Protein 2YV5 (pdb70)

B-factor: mean 26.84, std 17.44, range [7.88, 95.19]

Structure (mmCIF, N/CA/C/O backbone):
data_2YV5
#
_entry.id   2YV5
#
_cell.length_a   63.139
_cell.length_b   63.139
_cell.length_c   157.319
_cell.angle_alpha   90.00
_cell.angle_beta   90.00
_cell.angle_gamma   90.00
#
_symmetry.space_group_name_H-M   'P 43 21 2'
#
loop_
_entity.id
_entity.type
_entity.pdbx_description
1 polymer 'YjeQ protein'
2 non-polymer 'ZINC ION'
3 non-polymer 'CHLORIDE ION'
4 non-polymer "GUANOSINE-5'-DIPHOSPHATE"
5 water water
#
loop_
_atom_site.group_PDB
_atom_site.id
_atom_site.type_symbol
_atom_site.label_atom_id
_atom_site.label_alt_id
_atom_site.label_comp_id
_atom_s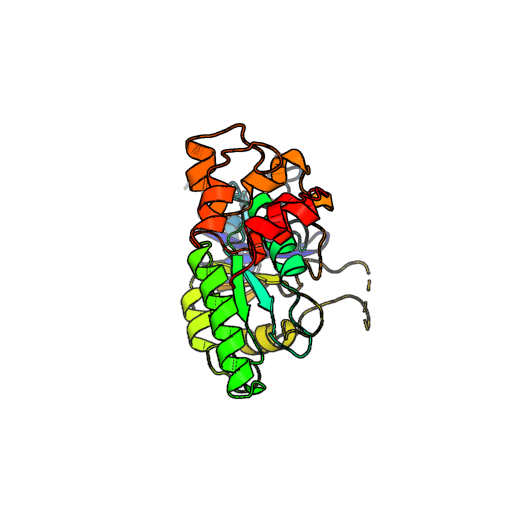ite.label_asym_id
_atom_site.label_entity_id
_atom_site.label_seq_id
_atom_site.pdbx_PDB_ins_code
_atom_site.Cartn_x
_atom_site.Cartn_y
_atom_site.Cartn_z
_atom_site.occupancy
_atom_site.B_iso_or_equiv
_atom_site.auth_seq_id
_atom_site.auth_comp_id
_atom_site.auth_asym_id
_atom_site.auth_atom_id
_atom_site.pdbx_PDB_model_num
ATOM 1 N N . MET A 1 1 ? 7.947 56.654 31.566 1.00 75.55 1 MET A N 1
ATOM 2 C CA . MET A 1 1 ? 8.226 58.113 31.686 1.00 76.70 1 MET A CA 1
ATOM 3 C C . MET A 1 1 ? 9.730 58.351 31.768 1.00 77.44 1 MET A C 1
ATOM 4 O O . MET A 1 1 ? 10.321 58.974 30.888 1.00 82.46 1 MET A O 1
ATOM 9 N N . GLY A 1 2 ? 10.346 57.877 32.842 1.00 73.35 2 GLY A N 1
ATOM 10 C CA . GLY A 1 2 ? 11.787 57.988 32.978 1.00 64.39 2 GLY A CA 1
ATOM 11 C C . GLY A 1 2 ? 12.147 56.538 32.749 1.00 59.94 2 GLY A C 1
ATOM 12 O O . GLY A 1 2 ? 13.297 56.148 32.499 1.00 54.20 2 GLY A O 1
ATOM 13 N N . LYS A 1 3 ? 11.082 55.744 32.819 1.00 54.68 3 LYS A N 1
ATOM 14 C CA . LYS A 1 3 ? 11.124 54.308 32.646 1.00 47.09 3 LYS A CA 1
ATOM 15 C C . LYS A 1 3 ? 10.890 53.903 31.194 1.00 39.69 3 LYS A C 1
ATOM 16 O O . LYS A 1 3 ? 10.065 54.480 30.474 1.00 31.57 3 LYS A O 1
ATOM 22 N N . LYS A 1 4 ? 11.623 52.881 30.787 1.00 33.21 4 LYS A N 1
ATOM 23 C CA . LYS A 1 4 ? 11.541 52.349 29.442 1.00 30.12 4 LYS A CA 1
ATOM 24 C C . LYS A 1 4 ? 10.355 51.390 29.299 1.00 32.57 4 LYS A C 1
ATOM 25 O O . LYS A 1 4 ? 9.802 50.928 30.288 1.00 32.81 4 LYS A O 1
ATOM 31 N N . GLU A 1 5 ? 9.951 51.134 28.059 1.00 32.28 5 GLU A N 1
ATOM 32 C CA . GLU A 1 5 ? 8.846 50.229 27.746 1.00 32.33 5 GLU A CA 1
ATOM 33 C C . GLU A 1 5 ? 9.462 48.839 27.644 1.00 23.27 5 GLU A C 1
ATOM 34 O O . GLU A 1 5 ? 9.622 48.339 26.536 1.00 22.63 5 GLU A O 1
ATOM 40 N N . LEU A 1 6 ? 9.803 48.204 28.766 1.00 22.08 6 LEU A N 1
ATOM 41 C CA . LEU A 1 6 ? 10.447 46.892 28.666 1.00 20.45 6 LEU A CA 1
ATOM 42 C C . LEU A 1 6 ? 9.515 45.755 28.264 1.00 21.59 6 LEU A C 1
ATOM 43 O O . LEU A 1 6 ? 8.432 45.599 28.829 1.00 19.23 6 LEU A O 1
ATOM 48 N N . LYS A 1 7 ? 9.940 44.955 27.281 1.00 17.50 7 LYS A N 1
ATOM 49 C CA . LYS A 1 7 ? 9.153 43.808 26.840 1.00 14.79 7 LYS A CA 1
ATOM 50 C C . LYS A 1 7 ? 10.087 42.587 26.818 1.00 17.46 7 LYS A C 1
ATOM 51 O O . LYS A 1 7 ? 11.313 42.719 26.674 1.00 14.66 7 LYS A O 1
ATOM 57 N N . ARG A 1 8 ? 9.502 41.405 26.962 1.00 15.71 8 ARG A N 1
ATOM 58 C CA . ARG A 1 8 ? 10.286 40.175 27.019 1.00 13.28 8 ARG A CA 1
ATOM 59 C C . ARG A 1 8 ? 10.420 39.467 25.695 1.00 12.48 8 ARG A C 1
ATOM 60 O O . ARG A 1 8 ? 9.459 39.381 24.920 1.00 14.52 8 ARG A O 1
ATOM 68 N N . GLY A 1 9 ? 11.620 38.936 25.453 1.00 13.68 9 GLY A N 1
ATOM 69 C CA . GLY A 1 9 ? 11.875 38.216 24.215 1.00 16.53 9 GLY A CA 1
ATOM 70 C C . GLY A 1 9 ? 12.786 37.020 24.448 1.00 13.27 9 GLY A C 1
ATOM 71 O O . GLY A 1 9 ? 13.288 36.806 25.557 1.00 13.08 9 GLY A O 1
ATOM 72 N N . LEU A 1 10 ? 13.007 36.238 23.394 1.00 13.13 10 LEU A N 1
ATOM 73 C CA . LEU A 1 10 ? 13.854 35.056 23.480 1.00 12.95 10 LEU A CA 1
ATOM 74 C C . LEU A 1 10 ? 14.887 35.107 22.355 1.00 11.11 10 LEU A C 1
ATOM 75 O O . LEU A 1 10 ? 14.530 35.323 21.222 1.00 15.23 10 LEU A O 1
ATOM 80 N N . VAL A 1 11 ? 16.160 34.895 22.657 1.00 12.25 11 VAL A N 1
ATOM 81 C CA . VAL A 1 11 ? 17.138 34.908 21.578 1.00 12.78 11 VAL A CA 1
ATOM 82 C C . VAL A 1 11 ? 16.938 33.611 20.776 1.00 19.35 11 VAL A C 1
ATOM 83 O O . VAL A 1 11 ? 17.143 32.518 21.304 1.00 16.21 11 VAL A O 1
ATOM 87 N N . VAL A 1 12 ? 16.508 33.724 19.521 1.00 11.65 12 VAL A N 1
ATOM 88 C CA . VAL A 1 12 ? 16.293 32.525 18.704 1.00 13.72 12 VAL A CA 1
ATOM 89 C C . VAL A 1 12 ? 17.327 32.353 17.597 1.00 18.32 12 VAL A C 1
ATOM 90 O O . VAL A 1 12 ? 17.370 31.314 16.950 1.00 17.10 12 VAL A O 1
ATOM 94 N N . ASP A 1 13 ? 18.141 33.378 17.371 1.00 19.84 13 ASP A N 1
ATOM 95 C CA . ASP A 1 13 ? 19.180 33.324 16.339 1.00 25.22 13 ASP A CA 1
ATOM 96 C C . ASP A 1 13 ? 20.422 33.951 16.926 1.00 23.15 13 ASP A C 1
ATOM 97 O O . ASP A 1 13 ? 20.375 35.055 17.474 1.00 21.77 13 ASP A O 1
ATOM 102 N N . ARG A 1 14 ? 21.535 33.246 16.830 1.00 25.63 14 ARG A N 1
ATOM 103 C CA . ARG A 1 14 ? 22.791 33.762 17.337 1.00 29.98 14 ARG A CA 1
ATOM 104 C C . ARG A 1 14 ? 23.923 33.297 16.435 1.00 34.49 14 ARG A C 1
ATOM 105 O O . ARG A 1 14 ? 24.308 32.131 16.472 1.00 30.23 14 ARG A O 1
ATOM 113 N N . GLU A 1 15 ? 24.415 34.246 15.598 1.00 39.74 15 GLU A N 1
ATOM 114 C CA . GLU A 1 15 ? 25.534 34.036 14.668 1.00 50.45 15 GLU A CA 1
ATOM 115 C C . GLU A 1 15 ? 26.524 35.234 14.768 1.00 51.89 15 GLU A C 1
ATOM 116 O O . GLU A 1 15 ? 26.112 36.405 14.824 1.00 53.20 15 GLU A O 1
ATOM 122 N N . ALA A 1 16 ? 27.816 34.884 14.849 1.00 56.40 16 ALA A N 1
ATOM 123 C CA . ALA A 1 16 ? 28.972 35.778 14.993 1.00 58.63 16 ALA A CA 1
ATOM 124 C C . ALA A 1 16 ? 28.699 37.048 15.716 1.00 60.19 16 ALA A C 1
ATOM 125 O O . ALA A 1 16 ? 28.934 37.225 16.924 1.00 62.54 16 ALA A O 1
ATOM 127 N N . GLN A 1 17 ? 28.175 37.987 14.941 1.00 58.93 17 GLN A N 1
ATOM 128 C CA . GLN A 1 17 ? 27.863 39.285 15.478 1.00 60.56 17 GLN A CA 1
ATOM 129 C C . GLN A 1 17 ? 26.348 39.466 15.702 1.00 59.58 17 GLN A C 1
ATOM 130 O O . GLN A 1 17 ? 25.958 40.175 16.624 1.00 62.23 17 GLN A O 1
ATOM 136 N N . MET A 1 18 ? 25.514 38.727 14.994 1.00 51.89 18 MET A N 1
ATOM 137 C CA . MET A 1 18 ? 24.076 38.934 15.133 1.00 48.02 18 MET A CA 1
ATOM 138 C C . MET A 1 18 ? 23.268 38.193 16.198 1.00 39.16 18 MET A C 1
ATOM 139 O O . MET A 1 18 ? 23.594 37.077 16.614 1.00 29.29 18 MET A O 1
ATOM 144 N N . ILE A 1 19 ? 22.191 38.861 16.630 1.00 33.79 19 ILE A N 1
ATOM 145 C CA . ILE A 1 19 ? 21.266 38.340 17.626 1.00 29.82 19 ILE A CA 1
ATOM 146 C C . ILE A 1 19 ? 19.848 38.521 17.094 1.00 29.62 19 ILE A C 1
ATOM 147 O O . ILE A 1 19 ? 19.446 39.627 16.719 1.00 30.49 19 ILE A O 1
ATOM 152 N N . GLY A 1 20 ? 19.091 37.429 17.038 1.00 22.19 20 GLY A N 1
ATOM 153 C CA . GLY A 1 20 ? 17.709 37.503 16.586 1.00 17.68 20 GLY A CA 1
ATOM 154 C C . GLY A 1 20 ? 16.837 37.307 17.821 1.00 21.67 20 GLY A C 1
ATOM 155 O O . GLY A 1 20 ? 17.034 36.335 18.567 1.00 17.56 20 GLY A O 1
ATOM 156 N N . VAL A 1 21 ? 15.885 38.212 18.050 1.00 18.90 21 VAL A N 1
ATOM 157 C CA . VAL A 1 21 ? 15.026 38.127 19.229 1.00 14.94 21 VAL A CA 1
ATOM 158 C C . VAL A 1 21 ? 13.572 37.940 18.855 1.00 17.08 21 VAL A C 1
ATOM 159 O O . VAL A 1 21 ? 12.996 38.738 18.120 1.00 19.98 21 VAL A O 1
ATOM 163 N N . TYR A 1 22 ? 12.983 36.858 19.362 1.00 17.46 22 TYR A N 1
ATOM 164 C CA . TYR A 1 22 ? 11.573 36.536 19.122 1.00 13.53 22 TYR A CA 1
ATOM 165 C C . TYR A 1 22 ? 10.823 37.307 20.219 1.00 16.89 22 TYR A C 1
ATOM 166 O O . TYR A 1 22 ? 11.043 37.039 21.399 1.00 15.95 22 TYR A O 1
ATOM 175 N N . LEU A 1 23 ? 9.969 38.259 19.848 1.00 16.92 23 LEU A N 1
ATOM 176 C CA . LEU A 1 23 ? 9.221 39.032 20.856 1.00 18.23 23 LEU A CA 1
ATOM 177 C C . LEU A 1 23 ? 7.943 38.275 21.205 1.00 16.77 23 LEU A C 1
ATOM 178 O O . LEU A 1 23 ? 7.104 38.049 20.342 1.00 17.15 23 LEU A O 1
ATOM 183 N N . PHE A 1 24 ? 7.773 37.886 22.469 1.00 15.99 24 PHE A N 1
ATOM 184 C CA . PHE A 1 24 ? 6.594 37.105 22.827 1.00 16.67 24 PHE A CA 1
ATOM 185 C C . PHE A 1 24 ? 5.287 37.831 22.567 1.00 19.67 24 PHE A C 1
ATOM 186 O O . PHE A 1 24 ? 4.296 37.218 22.165 1.00 21.45 24 PHE A O 1
ATOM 194 N N . GLU A 1 25 ? 5.288 39.144 22.764 1.00 20.17 25 GLU A N 1
ATOM 195 C CA . GLU A 1 25 ? 4.064 39.923 22.562 1.00 22.19 25 GLU A CA 1
ATOM 196 C C . GLU A 1 25 ? 3.448 39.776 21.176 1.00 24.25 25 GLU A C 1
ATOM 197 O O . GLU A 1 25 ? 2.222 39.684 21.043 1.00 25.07 25 GLU A O 1
ATOM 203 N N . ASP A 1 26 ? 4.277 39.728 20.139 1.00 19.30 26 ASP A N 1
ATOM 204 C CA . ASP A 1 26 ? 3.728 39.630 18.784 1.00 24.22 26 ASP A CA 1
ATOM 205 C C . ASP A 1 26 ? 4.236 38.479 17.930 1.00 29.92 26 ASP A C 1
ATOM 206 O O . ASP A 1 26 ? 3.827 38.335 16.780 1.00 25.81 26 ASP A O 1
ATOM 211 N N . GLY A 1 27 ? 5.129 37.665 18.484 1.00 26.45 27 GLY A N 1
ATOM 212 C CA . GLY A 1 27 ? 5.654 36.534 17.737 1.00 23.17 27 GLY A CA 1
ATOM 213 C C . GLY A 1 27 ? 6.555 36.894 16.572 1.00 26.43 27 GLY A C 1
ATOM 214 O O . GLY A 1 27 ? 6.828 36.043 15.724 1.00 26.23 27 GLY A O 1
ATOM 215 N N . LYS A 1 28 ? 7.019 38.141 16.524 1.00 24.21 28 LYS A N 1
ATOM 216 C CA . LYS A 1 28 ? 7.899 38.589 15.450 1.00 26.94 28 LYS A CA 1
ATOM 217 C C . LYS A 1 28 ? 9.335 38.501 15.894 1.00 22.83 28 LYS A C 1
ATOM 218 O O . LYS A 1 28 ? 9.636 38.605 17.079 1.00 20.52 28 LYS A O 1
ATOM 224 N N . THR A 1 29 ? 10.240 38.328 14.939 1.00 16.73 29 THR A N 1
ATOM 225 C CA . THR A 1 29 ? 11.654 38.274 15.276 1.00 19.87 29 THR A CA 1
ATOM 226 C C . THR A 1 29 ? 12.297 39.595 14.896 1.00 24.80 29 THR A C 1
ATOM 227 O O . THR A 1 29 ? 12.121 40.078 13.771 1.00 24.64 29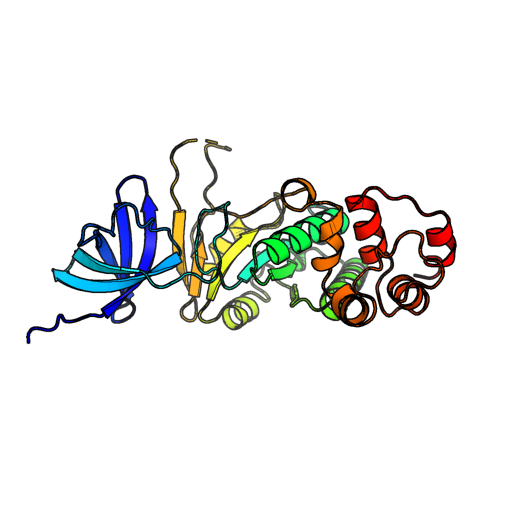 THR A O 1
ATOM 231 N N . TYR A 1 30 ? 13.032 40.168 15.847 1.00 18.89 30 TYR A N 1
ATOM 232 C CA . TYR A 1 30 ? 13.693 41.461 15.683 1.00 20.75 30 TYR A CA 1
ATOM 233 C C . TYR A 1 30 ? 15.205 41.340 15.707 1.00 26.32 30 TYR A C 1
ATOM 234 O O . TYR A 1 30 ? 15.753 40.385 16.255 1.00 21.95 30 TYR A O 1
ATOM 243 N N . ARG A 1 31 ? 15.893 42.321 15.129 1.00 25.67 31 ARG A N 1
ATOM 244 C CA . ARG A 1 31 ? 17.344 42.299 15.200 1.00 25.28 31 ARG A CA 1
ATOM 245 C C . ARG A 1 31 ? 17.646 42.834 16.598 1.00 29.20 31 ARG A C 1
ATOM 246 O O . ARG A 1 31 ? 17.210 43.929 16.956 1.00 33.16 31 ARG A O 1
ATOM 254 N N . GLY A 1 32 ? 18.366 42.052 17.395 1.00 25.09 32 GLY A N 1
ATOM 255 C CA . GLY A 1 32 ? 18.681 42.458 18.754 1.00 22.58 32 GLY A CA 1
ATOM 256 C C . GLY A 1 32 ? 19.962 43.263 18.857 1.00 33.44 32 GLY A C 1
ATOM 257 O O . GLY A 1 32 ? 20.975 42.892 18.271 1.00 30.36 32 GLY A O 1
ATOM 258 N N . ILE A 1 33 ? 19.923 44.359 19.613 1.00 25.26 33 ILE A N 1
ATOM 259 C CA . ILE A 1 33 ? 21.086 45.222 19.770 1.00 31.02 33 ILE A CA 1
ATOM 260 C C . ILE A 1 33 ? 21.355 45.448 21.244 1.00 32.11 33 ILE A C 1
ATOM 261 O O . ILE A 1 33 ? 20.569 46.104 21.925 1.00 30.26 33 ILE A O 1
ATOM 266 N N . PRO A 1 34 ? 22.477 44.924 21.759 1.00 30.55 34 PRO A N 1
ATOM 267 C CA . PRO A 1 34 ? 22.770 45.121 23.182 1.00 34.28 34 PRO A CA 1
ATOM 268 C C . PRO A 1 34 ? 22.921 46.600 23.507 1.00 37.83 34 PRO A C 1
ATOM 269 O O . PRO A 1 34 ? 23.454 47.365 22.705 1.00 31.67 34 PRO A O 1
ATOM 273 N N . ARG A 1 35 ? 22.447 46.994 24.683 1.00 36.59 35 ARG A N 1
ATOM 274 C CA . ARG A 1 35 ? 22.509 48.388 25.126 1.00 46.07 35 ARG A CA 1
ATOM 275 C C . ARG A 1 35 ? 23.209 48.471 26.481 1.00 47.23 35 ARG A C 1
ATOM 276 O O . ARG A 1 35 ? 22.593 48.185 27.506 1.00 51.72 35 ARG A O 1
ATOM 284 N N . GLY A 1 36 ? 24.478 48.865 26.505 1.00 53.70 36 GLY A N 1
ATOM 285 C CA . GLY A 1 36 ? 25.158 48.961 27.787 1.00 57.87 36 GLY A CA 1
ATOM 286 C C . GLY A 1 36 ? 26.560 48.402 27.836 1.00 59.38 36 GLY A C 1
ATOM 287 O O . GLY A 1 36 ? 26.954 47.611 26.983 1.00 61.43 36 GLY A O 1
ATOM 288 N N . LYS A 1 37 ? 27.306 48.796 28.865 1.00 66.61 37 LYS A N 1
ATOM 289 C CA . LYS A 1 37 ? 28.693 48.366 29.017 1.00 68.69 37 LYS A CA 1
ATOM 290 C C . LYS A 1 37 ? 28.962 47.008 29.664 1.00 72.41 37 LYS A C 1
ATOM 291 O O . LYS A 1 37 ? 29.875 46.305 29.229 1.00 77.76 37 LYS A O 1
ATOM 297 N N . VAL A 1 38 ? 28.216 46.626 30.698 1.00 71.43 38 VAL A N 1
ATOM 298 C CA . VAL A 1 38 ? 28.455 45.307 31.280 1.00 70.25 38 VAL A CA 1
ATOM 299 C C . VAL A 1 38 ? 28.063 44.365 30.148 1.00 70.93 38 VAL A C 1
ATOM 300 O O . VAL A 1 38 ? 28.653 43.297 29.948 1.00 68.93 38 VAL A O 1
ATOM 304 N N . LEU A 1 39 ? 27.076 44.826 29.387 1.00 70.32 39 LEU A N 1
ATOM 305 C CA . LEU A 1 39 ? 26.498 44.094 28.277 1.00 72.09 39 LEU A CA 1
ATOM 306 C C . LEU A 1 39 ? 27.318 43.806 27.026 1.00 75.62 39 LEU A C 1
ATOM 307 O O . LEU A 1 39 ? 26.827 43.973 25.917 1.00 75.67 39 LEU A O 1
ATOM 312 N N . LYS A 1 40 ? 28.554 43.362 27.197 1.00 78.09 40 LYS A N 1
ATOM 313 C CA . LYS A 1 40 ? 29.395 43.002 26.062 1.00 80.66 40 LYS A CA 1
ATOM 314 C C . LYS A 1 40 ? 30.610 42.289 26.619 1.00 84.78 40 LYS A C 1
ATOM 315 O O . LYS A 1 40 ? 31.721 42.375 26.093 1.00 88.45 40 LYS A O 1
ATOM 321 N N . LYS A 1 41 ? 30.352 41.608 27.726 1.00 83.15 41 LYS A N 1
ATOM 322 C CA . LYS A 1 41 ? 31.298 40.794 28.475 1.00 81.89 41 LYS A CA 1
ATOM 323 C C . LYS A 1 41 ? 30.252 39.984 29.228 1.00 80.53 41 LYS A C 1
ATOM 324 O O . LYS A 1 41 ? 30.530 39.217 30.154 1.00 80.81 41 LYS A O 1
ATOM 330 N N . THR A 1 42 ? 29.022 40.219 28.774 1.00 76.84 42 THR A N 1
ATOM 331 C CA . THR A 1 42 ? 27.809 39.554 29.213 1.00 67.14 42 THR A CA 1
ATOM 332 C C . THR A 1 42 ? 27.621 38.757 27.945 1.00 61.13 42 THR A C 1
ATOM 333 O O . THR A 1 42 ? 27.373 39.343 26.886 1.00 58.37 42 THR A O 1
ATOM 337 N N . LYS A 1 43 ? 27.773 37.443 28.019 1.00 49.89 43 LYS A N 1
ATOM 338 C CA . LYS A 1 43 ? 27.612 36.654 26.819 1.00 43.63 43 LYS A CA 1
ATOM 339 C C . LYS A 1 43 ? 26.139 36.352 26.627 1.00 33.54 43 LYS A C 1
ATOM 340 O O . LYS A 1 43 ? 25.415 36.059 27.585 1.00 40.47 43 LYS A O 1
ATOM 346 N N . ILE A 1 44 ? 25.689 36.493 25.390 1.00 29.11 44 ILE A N 1
ATOM 347 C CA . ILE A 1 44 ? 24.300 36.242 25.049 1.00 23.03 44 ILE A CA 1
ATOM 348 C C . ILE A 1 44 ? 24.256 35.056 24.095 1.00 28.10 44 ILE A C 1
ATOM 349 O O . ILE A 1 44 ? 24.949 35.045 23.075 1.00 23.60 44 ILE A O 1
ATOM 354 N N . TYR A 1 45 ? 23.457 34.046 24.429 1.00 21.43 45 TYR A N 1
ATOM 355 C CA . TYR A 1 45 ? 23.355 32.865 23.581 1.00 19.68 45 TYR A CA 1
ATOM 356 C C . TYR A 1 45 ? 21.925 32.612 23.130 1.00 19.26 45 TYR A C 1
ATOM 357 O O . TYR A 1 45 ? 20.982 33.198 23.663 1.00 17.56 45 TYR A O 1
ATOM 366 N N . ALA A 1 46 ? 21.771 31.732 22.147 1.00 19.29 46 ALA A N 1
ATOM 367 C CA . ALA A 1 46 ? 20.441 31.332 21.718 1.00 11.16 46 ALA A CA 1
ATOM 368 C C . ALA A 1 46 ? 19.850 30.738 23.011 1.00 9.25 46 ALA A C 1
ATOM 369 O O . ALA A 1 46 ? 20.576 30.114 23.809 1.00 14.93 46 ALA A O 1
ATOM 371 N N . GLY A 1 47 ? 18.561 30.943 23.229 1.00 13.12 47 GLY A N 1
ATOM 372 C CA . GLY A 1 47 ? 17.941 30.401 24.433 1.00 14.74 47 GLY A CA 1
ATOM 373 C C . GLY A 1 47 ? 17.866 31.369 25.597 1.00 19.12 47 GLY A C 1
ATOM 374 O O . GLY A 1 47 ? 17.138 31.137 26.558 1.00 13.96 47 GLY A O 1
ATOM 375 N N . ASP A 1 48 ? 18.638 32.448 25.537 1.00 16.25 48 ASP A N 1
ATOM 376 C CA . ASP A 1 48 ? 18.612 33.433 26.605 1.00 12.81 48 ASP A CA 1
ATOM 377 C C . ASP A 1 48 ? 17.328 34.257 26.524 1.00 14.48 48 ASP A C 1
ATOM 378 O O . ASP A 1 48 ? 16.883 34.621 25.422 1.00 14.30 48 ASP A O 1
ATOM 383 N N . TYR A 1 49 ? 16.740 34.557 27.682 1.00 15.86 49 TYR A N 1
ATOM 384 C CA . TYR A 1 49 ? 15.530 35.373 27.720 1.00 13.37 49 TYR A CA 1
ATOM 385 C C . TYR A 1 49 ? 16.017 36.786 27.978 1.00 13.63 49 TYR A C 1
ATOM 386 O O . TYR A 1 49 ? 16.892 37.006 28.831 1.00 18.40 49 TYR A O 1
ATOM 395 N N . VAL A 1 50 ? 15.453 37.735 27.246 1.00 18.08 50 VAL A N 1
ATOM 396 C CA . VAL A 1 50 ? 15.884 39.123 27.384 1.00 18.29 50 VAL A CA 1
ATOM 397 C C . VAL A 1 50 ? 14.711 40.072 27.576 1.00 15.89 50 VAL A C 1
ATOM 398 O O . VAL A 1 50 ? 13.564 39.708 27.316 1.00 15.17 50 VAL A O 1
ATOM 402 N N . TRP A 1 51 ? 15.015 41.269 28.077 1.00 18.32 51 TRP A N 1
ATOM 403 C CA . TRP A 1 51 ? 14.038 42.344 28.235 1.00 17.10 51 TRP A CA 1
ATOM 404 C C . TRP A 1 51 ? 14.683 43.516 27.501 1.00 15.76 51 TRP A C 1
ATOM 405 O O . TRP A 1 51 ? 15.903 43.714 27.599 1.00 15.83 51 TRP A O 1
ATOM 416 N N . GLY A 1 52 ? 13.867 44.261 26.763 1.00 18.83 52 GLY A N 1
ATOM 417 C CA . GLY A 1 52 ? 14.370 45.409 26.039 1.00 24.92 52 GLY A CA 1
ATOM 418 C C . GLY A 1 52 ? 13.223 46.214 25.462 1.00 21.60 52 GLY A C 1
ATOM 419 O O . GLY A 1 52 ? 12.058 46.032 25.841 1.00 16.07 52 GLY A O 1
ATOM 420 N N . GLU A 1 53 ? 13.555 47.102 24.529 1.00 21.36 53 GLU A N 1
ATOM 421 C CA . GLU A 1 53 ? 12.556 47.946 23.885 1.00 21.49 53 GLU A CA 1
ATOM 422 C C . GLU A 1 53 ? 12.525 47.789 22.380 1.00 24.23 53 GLU A C 1
ATOM 423 O O . GLU A 1 53 ? 13.573 47.687 21.728 1.00 24.72 53 GLU A O 1
ATOM 429 N N . VAL A 1 54 ? 11.326 47.772 21.818 1.00 21.55 54 VAL A N 1
ATOM 430 C CA . VAL A 1 54 ? 11.217 47.704 20.376 1.00 25.41 54 VAL A CA 1
ATOM 431 C C . VAL A 1 54 ? 11.551 49.142 19.965 1.00 33.94 54 VAL A C 1
ATOM 432 O O . VAL A 1 54 ? 10.985 50.091 20.519 1.00 24.92 54 VAL A O 1
ATOM 436 N N . VAL A 1 55 ? 12.484 49.294 19.025 1.00 33.15 55 VAL A N 1
ATOM 437 C CA . VAL A 1 55 ? 12.905 50.615 18.554 1.00 38.37 55 VAL A CA 1
ATOM 438 C C . VAL A 1 55 ? 12.207 51.010 17.250 1.00 37.74 55 VAL A C 1
ATOM 439 O O . VAL A 1 55 ? 11.965 52.189 16.985 1.00 37.67 55 VAL A O 1
ATOM 443 N N . ASP A 1 56 ? 11.912 50.008 16.431 1.00 36.07 56 ASP A N 1
ATOM 444 C CA . ASP A 1 56 ? 11.235 50.197 15.158 1.00 40.32 56 ASP A CA 1
ATOM 445 C C . ASP A 1 56 ? 10.824 48.808 14.706 1.00 43.81 56 ASP A C 1
ATOM 446 O O . ASP A 1 56 ? 11.263 47.809 15.291 1.00 41.17 56 ASP A O 1
ATOM 451 N N . PRO A 1 57 ? 9.986 48.723 13.657 1.00 40.85 57 PRO A N 1
ATOM 452 C CA . PRO A 1 57 ? 9.504 47.444 13.126 1.00 45.34 57 PRO A CA 1
ATOM 453 C C . PRO A 1 57 ? 10.511 46.297 12.998 1.00 41.25 57 PRO A C 1
ATOM 454 O O . PRO A 1 57 ? 10.108 45.136 12.942 1.00 39.39 57 PRO A O 1
ATOM 458 N N . ASN A 1 58 ? 11.809 46.595 12.964 1.00 39.54 58 ASN A N 1
ATOM 459 C CA . ASN A 1 58 ? 12.781 45.517 12.810 1.00 40.62 58 ASN A CA 1
ATOM 460 C C . ASN A 1 58 ? 13.909 45.447 13.836 1.00 36.47 58 ASN A C 1
ATOM 461 O O . ASN A 1 58 ? 14.806 44.607 13.700 1.00 33.52 58 ASN A O 1
ATOM 466 N N . THR A 1 59 ? 13.868 46.292 14.864 1.00 28.74 59 THR A N 1
ATOM 467 C CA . THR A 1 59 ? 14.944 46.330 15.843 1.00 24.82 59 THR A CA 1
ATOM 468 C C . THR A 1 59 ? 14.509 46.371 17.306 1.00 26.50 59 THR A C 1
ATOM 469 O O . THR A 1 59 ? 13.611 47.113 17.686 1.00 24.21 59 THR A O 1
ATOM 473 N N . PHE A 1 60 ? 15.192 45.580 18.118 1.00 27.62 60 PHE A N 1
ATOM 474 C CA . PHE A 1 60 ? 14.900 45.461 19.539 1.00 24.37 60 PHE A CA 1
ATOM 475 C C . PHE A 1 60 ? 16.176 45.725 20.333 1.00 26.75 60 PHE A C 1
ATOM 476 O O . PHE A 1 60 ? 17.177 45.018 20.164 1.00 27.14 60 PHE A O 1
ATOM 484 N N . ALA A 1 61 ? 16.141 46.743 21.193 1.00 23.75 61 ALA A N 1
ATOM 485 C CA . ALA A 1 61 ? 17.299 47.103 22.014 1.00 24.55 61 ALA A CA 1
ATOM 486 C C . ALA A 1 61 ? 17.273 46.277 23.281 1.00 28.20 61 ALA A C 1
ATOM 487 O O . ALA A 1 61 ? 16.340 46.402 24.082 1.00 20.27 61 ALA A O 1
ATOM 489 N N . ILE A 1 62 ? 18.294 45.440 23.455 1.00 22.23 62 ILE A N 1
ATOM 490 C CA . ILE A 1 62 ? 18.387 44.575 24.623 1.00 19.19 62 ILE A CA 1
ATOM 491 C C . ILE A 1 62 ? 18.951 45.293 25.848 1.00 25.41 62 ILE A C 1
ATOM 492 O O . ILE A 1 62 ? 20.109 45.745 25.850 1.00 26.11 62 ILE A O 1
ATOM 497 N N . GLU A 1 63 ? 18.129 45.377 26.890 1.00 19.65 63 GLU A N 1
ATOM 498 C CA . GLU A 1 63 ? 18.497 46.040 28.147 1.00 26.25 63 GLU A CA 1
ATOM 499 C C . GLU A 1 63 ? 18.949 45.080 29.244 1.00 24.88 63 GLU A C 1
ATOM 500 O O . GLU A 1 63 ? 19.781 45.432 30.074 1.00 28.94 63 GLU A O 1
ATOM 506 N N . GLU A 1 64 ? 18.381 43.875 29.273 1.00 24.00 64 GLU A N 1
ATOM 507 C CA . GLU A 1 64 ? 18.750 42.900 30.295 1.00 22.88 64 GLU A CA 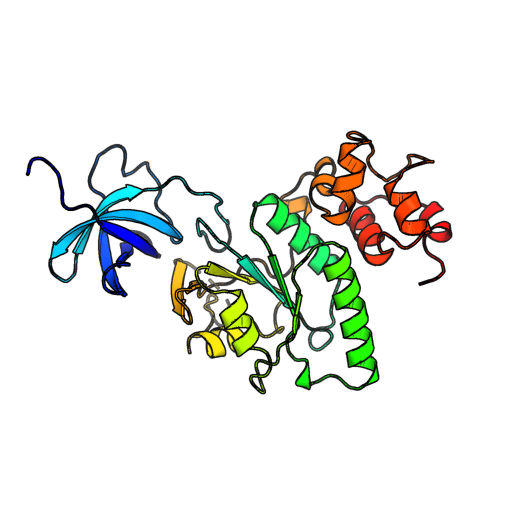1
ATOM 508 C C . GLU A 1 64 ? 18.681 41.470 29.774 1.00 18.38 64 GLU A C 1
ATOM 509 O O . GLU A 1 64 ? 17.941 41.191 28.841 1.00 19.15 64 GLU A O 1
ATOM 515 N N . VAL A 1 65 ? 19.453 40.589 30.404 1.00 19.27 65 VAL A N 1
ATOM 516 C CA . VAL A 1 65 ? 19.463 39.156 30.080 1.00 19.51 65 VAL A CA 1
ATOM 517 C C . VAL A 1 65 ? 19.131 38.436 31.370 1.00 19.35 65 VAL A C 1
ATOM 518 O O . VAL A 1 65 ? 19.760 38.665 32.403 1.00 19.38 65 VAL A O 1
ATOM 522 N N . GLU A 1 66 ? 18.127 37.573 31.324 1.00 20.40 66 GLU A N 1
ATOM 523 C CA . GLU A 1 66 ? 17.736 36.845 32.508 1.00 17.73 66 GLU A CA 1
ATOM 524 C C . GLU A 1 66 ? 18.790 35.812 32.869 1.00 25.13 66 GLU A C 1
ATOM 525 O O . GLU A 1 66 ? 19.520 35.338 32.001 1.00 20.31 66 GLU A O 1
ATOM 531 N N . GLU A 1 67 ? 18.876 35.489 34.159 1.00 22.36 67 GLU A N 1
ATOM 532 C CA . GLU A 1 67 ? 19.810 34.482 34.638 1.00 23.75 67 GLU A CA 1
ATOM 533 C C . GLU A 1 67 ? 19.377 33.185 33.976 1.00 21.52 67 GLU A C 1
ATOM 534 O O . GLU A 1 67 ? 18.175 32.892 33.896 1.00 22.99 67 GLU A O 1
ATOM 540 N N . ARG A 1 68 ? 20.330 32.412 33.477 1.00 19.97 68 ARG A N 1
ATOM 541 C CA . ARG A 1 68 ? 19.949 31.167 32.814 1.00 17.19 68 ARG A CA 1
ATOM 542 C C . ARG A 1 68 ? 19.986 29.982 33.783 1.00 21.78 68 ARG A C 1
ATOM 543 O O . ARG A 1 68 ? 20.755 29.969 34.753 1.00 19.57 68 ARG A O 1
ATOM 551 N N . LYS A 1 69 ? 19.131 28.997 33.536 1.00 17.01 69 LYS A N 1
ATOM 552 C CA . LYS A 1 69 ? 19.046 27.827 34.403 1.00 16.89 69 LYS A CA 1
ATOM 553 C C . LYS A 1 69 ? 19.977 26.693 33.965 1.00 19.96 69 LYS A C 1
ATOM 554 O O . LYS A 1 69 ? 20.234 25.767 34.723 1.00 18.25 69 LYS A O 1
ATOM 560 N N . ASN A 1 70 ? 20.456 26.760 32.728 1.00 18.14 70 ASN A N 1
ATOM 561 C CA . ASN A 1 70 ? 21.415 25.780 32.229 1.00 18.34 70 ASN A CA 1
ATOM 562 C C . ASN A 1 70 ? 22.008 26.308 30.935 1.00 17.85 70 ASN A C 1
ATOM 563 O O . ASN A 1 70 ? 21.558 27.326 30.412 1.00 14.84 70 ASN A O 1
ATOM 568 N N . LEU A 1 71 ? 23.055 25.656 30.445 1.00 16.87 71 LEU A N 1
ATOM 569 C CA . LEU A 1 71 ? 23.679 26.091 29.212 1.00 13.92 71 LEU A CA 1
ATOM 570 C C . LEU A 1 71 ? 24.329 24.870 28.584 1.00 18.19 71 LEU A C 1
ATOM 571 O O . LEU A 1 71 ? 25.284 24.323 29.139 1.00 18.92 71 LEU A O 1
ATOM 576 N N . LEU A 1 72 ? 23.807 24.432 27.443 1.00 13.64 72 LEU A N 1
ATOM 577 C CA . LEU A 1 72 ? 24.370 23.267 26.769 1.00 14.97 72 LEU A CA 1
ATOM 578 C C . LEU A 1 72 ? 25.582 23.699 25.945 1.00 19.10 72 LEU A C 1
ATOM 579 O O . LEU A 1 72 ? 25.707 24.869 25.584 1.00 16.21 72 LEU A O 1
ATOM 584 N N . ILE A 1 73 ? 26.475 22.760 25.647 1.00 20.43 73 ILE A N 1
ATOM 585 C CA . ILE A 1 73 ? 27.660 23.110 24.864 1.00 20.27 73 ILE A CA 1
ATOM 586 C C . ILE A 1 73 ? 27.576 22.610 23.424 1.00 18.24 73 ILE A C 1
ATOM 587 O O . ILE A 1 73 ? 28.489 22.804 22.628 1.00 16.66 73 ILE A O 1
ATOM 592 N N . ARG A 1 74 ? 26.496 21.919 23.109 1.00 16.48 74 ARG A N 1
ATOM 593 C CA . ARG A 1 74 ? 26.275 21.485 21.745 1.00 15.37 74 ARG A CA 1
ATOM 594 C C . ARG A 1 74 ? 24.812 21.146 21.546 1.00 15.58 74 ARG A C 1
ATOM 595 O O . ARG A 1 74 ? 24.302 20.159 22.084 1.00 19.09 74 ARG A O 1
ATOM 603 N N . PRO A 1 75 ? 24.082 22.028 20.876 1.00 12.66 75 PRO A N 1
ATOM 604 C CA . PRO A 1 75 ? 24.525 23.313 20.322 1.00 18.14 75 PRO A CA 1
ATOM 605 C C . PRO A 1 75 ? 24.673 24.245 21.535 1.00 18.87 75 PRO A C 1
ATOM 606 O O . PRO A 1 75 ? 24.304 23.860 22.646 1.00 16.39 75 PRO A O 1
ATOM 610 N N . LYS A 1 76 ? 25.205 25.450 21.344 1.00 18.18 76 LYS A N 1
ATOM 611 C CA . LYS A 1 76 ? 25.359 26.381 22.466 1.00 22.37 76 LYS A CA 1
ATOM 612 C C . LYS A 1 76 ? 24.012 27.073 22.678 1.00 18.59 76 LYS A C 1
ATOM 613 O O . LYS A 1 76 ? 23.680 28.043 21.993 1.00 17.48 76 LYS A O 1
ATOM 619 N N . VAL A 1 77 ? 23.246 26.568 23.635 1.00 16.11 77 VAL A N 1
ATOM 620 C CA . VAL A 1 77 ? 21.914 27.092 23.879 1.00 15.73 77 VAL A CA 1
ATOM 621 C C . VAL A 1 77 ? 21.596 27.097 25.370 1.00 17.46 77 VAL A C 1
ATOM 622 O O . VAL A 1 77 ? 21.895 26.144 26.117 1.00 15.68 77 VAL A O 1
ATOM 626 N N . ALA A 1 78 ? 20.997 28.195 25.798 1.00 14.08 78 ALA A N 1
ATOM 627 C CA . ALA A 1 78 ? 20.647 28.385 27.208 1.00 15.08 78 ALA A CA 1
ATOM 628 C C . ALA A 1 78 ? 19.191 28.026 27.477 1.00 13.66 78 ALA A C 1
ATOM 629 O O . ALA A 1 78 ? 18.381 27.982 26.557 1.00 14.18 78 ALA A O 1
ATOM 631 N N . ASN A 1 79 ? 18.885 27.750 28.748 1.00 13.68 79 ASN A N 1
ATOM 632 C CA . ASN A 1 79 ? 17.519 27.485 29.193 1.00 16.97 79 ASN A CA 1
ATOM 633 C C . ASN A 1 79 ? 16.768 26.398 28.456 1.00 15.77 79 ASN A C 1
ATOM 634 O O . ASN A 1 79 ? 15.595 26.561 28.126 1.00 13.00 79 ASN A O 1
ATOM 639 N N . VAL A 1 80 ? 17.437 25.276 28.206 1.00 14.73 80 VAL A N 1
ATOM 640 C CA . VAL A 1 80 ? 16.780 24.184 27.507 1.00 11.80 80 VAL A CA 1
ATOM 641 C C . VAL A 1 80 ? 15.877 23.464 28.497 1.00 10.58 80 VAL A C 1
ATOM 642 O O . VAL A 1 80 ? 16.311 23.113 29.588 1.00 15.90 80 VAL A O 1
ATOM 646 N N . ASP A 1 81 ? 14.611 23.291 28.130 1.00 12.54 81 ASP A N 1
ATOM 647 C CA . ASP A 1 81 ? 13.664 22.604 28.986 1.00 12.84 81 ASP A CA 1
ATOM 648 C C . ASP A 1 81 ? 13.713 21.095 28.832 1.00 13.51 81 ASP A C 1
ATOM 649 O O . ASP A 1 81 ? 13.568 20.366 29.826 1.00 12.97 81 ASP A O 1
ATOM 654 N N . ARG A 1 82 ? 13.894 20.628 27.601 1.00 10.60 82 ARG A N 1
ATOM 655 C CA . ARG A 1 82 ? 13.971 19.186 27.342 1.00 10.41 82 ARG A CA 1
ATOM 656 C C . ARG A 1 82 ? 14.971 18.842 26.262 1.00 14.91 82 ARG A C 1
ATOM 657 O O . ARG A 1 82 ? 15.017 19.509 25.219 1.00 12.99 82 ARG A O 1
ATOM 665 N N . VAL A 1 83 ? 15.799 17.831 26.514 1.00 10.88 83 VAL A N 1
ATOM 666 C CA . VAL A 1 83 ? 16.624 17.343 25.424 1.00 14.71 83 VAL A CA 1
ATOM 667 C C . VAL A 1 83 ? 15.791 16.128 24.934 1.00 15.87 83 VAL A C 1
ATOM 668 O O . VAL A 1 83 ? 15.426 15.249 25.719 1.00 13.35 83 VAL A O 1
ATOM 672 N N . ILE A 1 84 ? 15.454 16.094 23.649 1.00 10.84 84 ILE A N 1
ATOM 673 C CA . ILE A 1 84 ? 14.643 14.995 23.114 1.00 11.87 84 ILE A CA 1
ATOM 674 C C . ILE A 1 84 ? 15.632 13.974 22.593 1.00 12.34 84 ILE A C 1
ATOM 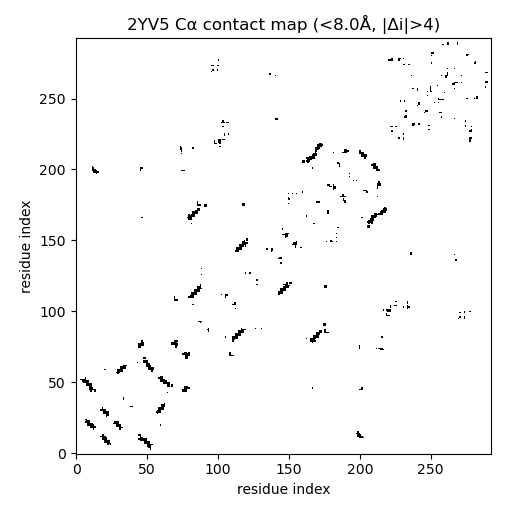675 O O . ILE A 1 84 ? 16.240 14.173 21.547 1.00 13.40 84 ILE A O 1
ATOM 680 N N . ILE A 1 85 ? 15.826 12.906 23.349 1.00 10.77 85 ILE A N 1
ATOM 681 C CA . ILE A 1 85 ? 16.778 11.886 22.913 1.00 11.82 85 ILE A CA 1
ATOM 682 C C . ILE A 1 85 ? 16.015 10.884 22.052 1.00 12.93 85 ILE A C 1
ATOM 683 O O . ILE A 1 85 ? 15.206 10.104 22.557 1.00 14.85 85 ILE A O 1
ATOM 688 N N . VAL A 1 86 ? 16.265 10.940 20.749 1.00 14.17 86 VAL A N 1
ATOM 689 C CA . VAL A 1 86 ? 15.609 10.043 19.812 1.00 11.39 86 VAL A CA 1
ATOM 690 C C . VAL A 1 86 ? 16.394 8.729 19.754 1.00 11.11 86 VAL A C 1
ATOM 691 O O . VAL A 1 86 ? 17.626 8.718 19.641 1.00 11.37 86 VAL A O 1
ATOM 695 N N . GLU A 1 87 ? 15.655 7.640 19.891 1.00 12.51 87 GLU A N 1
ATOM 696 C CA . GLU A 1 87 ? 16.203 6.291 19.841 1.00 14.21 87 GLU A CA 1
ATOM 697 C C . GLU A 1 87 ? 15.323 5.379 19.018 1.00 16.20 87 GLU A C 1
ATOM 698 O O . GLU A 1 87 ? 14.179 5.717 18.717 1.00 15.82 87 GLU A O 1
ATOM 704 N N . THR A 1 88 ? 15.860 4.217 18.646 1.00 12.05 88 THR A N 1
ATOM 705 C CA . THR A 1 88 ? 15.072 3.243 17.898 1.00 10.75 88 THR A CA 1
ATOM 706 C C . THR A 1 88 ? 15.473 1.857 18.374 1.00 14.63 88 THR A C 1
ATOM 707 O O . THR A 1 88 ? 16.635 1.639 18.729 1.00 14.86 88 THR A O 1
ATOM 711 N N . LEU A 1 89 ? 14.530 0.922 18.389 1.00 14.55 89 LEU A N 1
ATOM 712 C CA . LEU A 1 89 ? 14.879 -0.426 18.810 1.00 16.98 89 LEU A CA 1
ATOM 713 C C . LEU A 1 89 ? 15.790 -1.020 17.741 1.00 18.15 89 LEU A C 1
ATOM 714 O O . LEU A 1 89 ? 16.802 -1.670 18.049 1.00 16.27 89 LEU A O 1
ATOM 719 N N . LYS A 1 90 ? 15.437 -0.792 16.476 1.00 12.86 90 LYS A N 1
ATOM 720 C CA . LYS A 1 90 ? 16.251 -1.287 15.378 1.00 15.02 90 LYS A CA 1
ATOM 721 C C . LYS A 1 90 ? 16.376 -0.198 14.319 1.00 19.10 90 LYS A C 1
ATOM 722 O O . LYS A 1 90 ? 15.599 0.752 14.311 1.00 17.94 90 LYS A O 1
ATOM 728 N N . MET A 1 91 ? 17.375 -0.346 13.453 1.00 13.37 91 MET A N 1
ATOM 729 C CA . MET A 1 91 ? 17.655 0.593 12.358 1.00 15.61 91 MET A CA 1
ATOM 730 C C . MET A 1 91 ? 17.810 2.052 12.810 1.00 15.51 91 MET A C 1
ATOM 731 O O . MET A 1 91 ? 17.048 2.937 12.392 1.00 18.07 91 MET A O 1
ATOM 736 N N . PRO A 1 92 ? 18.853 2.340 13.602 1.00 17.99 92 PRO A N 1
ATOM 737 C CA . PRO A 1 92 ? 19.877 1.403 14.081 1.00 15.86 92 PRO A CA 1
ATOM 738 C C . PRO A 1 92 ? 19.547 0.598 15.345 1.00 17.44 92 PRO A C 1
ATOM 739 O O . PRO A 1 92 ? 18.594 0.914 16.066 1.00 15.67 92 PRO A O 1
ATOM 743 N N . GLU A 1 93 ? 20.335 -0.454 15.590 1.00 13.93 93 GLU A N 1
ATOM 744 C CA . GLU A 1 93 ? 20.161 -1.304 16.767 1.00 16.88 93 GLU A CA 1
ATOM 745 C C . GLU A 1 93 ? 20.338 -0.462 18.026 1.00 15.00 93 GLU A C 1
ATOM 746 O O . GLU A 1 93 ? 21.330 0.260 18.164 1.00 16.69 93 GLU A O 1
ATOM 752 N N . PHE A 1 94 ? 19.379 -0.578 18.939 1.00 13.32 94 PHE A N 1
ATOM 753 C CA . PHE A 1 94 ? 19.410 0.150 20.194 1.00 14.34 94 PHE A CA 1
ATOM 754 C C . PHE A 1 94 ? 20.634 -0.258 21.004 1.00 17.02 94 PHE A C 1
ATOM 755 O O . PHE A 1 94 ? 21.006 -1.437 21.044 1.00 16.01 94 PHE A O 1
ATOM 763 N N . ASN A 1 95 ? 21.272 0.714 21.633 1.00 15.77 95 ASN A N 1
ATOM 764 C CA . ASN A 1 95 ? 22.440 0.425 22.461 1.00 16.91 95 ASN A CA 1
ATOM 765 C C . ASN A 1 95 ? 22.121 1.077 23.801 1.00 10.77 95 ASN A C 1
ATOM 766 O O . ASN A 1 95 ? 22.322 2.279 23.971 1.00 12.53 95 ASN A O 1
ATOM 771 N N . ASN A 1 96 ? 21.618 0.291 24.749 1.00 10.97 96 ASN A N 1
ATOM 772 C CA . ASN A 1 96 ? 21.235 0.857 26.041 1.00 13.43 96 ASN A CA 1
ATOM 773 C C . ASN A 1 96 ? 22.406 1.454 26.813 1.00 11.61 96 ASN A C 1
ATOM 774 O O . ASN A 1 96 ? 22.217 2.373 27.593 1.00 13.48 96 ASN A O 1
ATOM 779 N N . TYR A 1 97 ? 23.613 0.929 26.615 1.00 10.59 97 TYR A N 1
ATOM 780 C CA . TYR A 1 97 ? 24.775 1.464 27.318 1.00 12.36 97 TYR A CA 1
ATOM 781 C C . TYR A 1 97 ? 25.045 2.895 26.869 1.00 12.97 97 TYR A C 1
ATOM 782 O O . TYR A 1 97 ? 25.284 3.791 27.688 1.00 12.29 97 TYR A O 1
ATOM 791 N N . LEU A 1 98 ? 25.000 3.128 25.563 1.00 12.41 98 LEU A N 1
ATOM 792 C CA . LEU A 1 98 ? 25.243 4.479 25.083 1.00 13.70 98 LEU A CA 1
ATOM 793 C C . LEU A 1 98 ? 24.105 5.421 25.481 1.00 12.55 98 LEU A C 1
ATOM 794 O O . LEU A 1 98 ? 24.357 6.592 25.743 1.00 13.57 98 LEU A O 1
ATOM 799 N N . LEU A 1 99 ? 22.856 4.938 25.532 1.00 12.69 99 LEU A N 1
ATOM 800 C CA . LEU A 1 99 ? 21.767 5.831 25.978 1.00 12.08 99 LEU A CA 1
ATOM 801 C C . LEU A 1 99 ? 22.029 6.191 27.461 1.00 12.50 99 LEU A C 1
ATOM 802 O O . LEU A 1 99 ? 21.857 7.335 27.868 1.00 10.75 99 LEU A O 1
ATOM 807 N N . ASP A 1 100 ? 22.445 5.214 28.272 1.00 13.88 100 ASP A N 1
ATOM 808 C CA . ASP A 1 100 ? 22.716 5.516 29.678 1.00 13.47 100 ASP A CA 1
ATOM 809 C C . ASP A 1 100 ? 23.822 6.570 29.812 1.00 16.50 100 ASP A C 1
ATOM 810 O O . ASP A 1 100 ? 23.759 7.473 30.655 1.00 13.22 100 ASP A O 1
ATOM 815 N N . ASN A 1 101 ? 24.846 6.457 28.972 1.00 12.45 101 ASN A N 1
ATOM 816 C CA . ASN A 1 101 ? 25.936 7.430 28.986 1.00 14.96 101 ASN A CA 1
ATOM 817 C C . ASN A 1 101 ? 25.356 8.813 28.659 1.00 14.26 101 ASN A C 1
ATOM 818 O O . ASN A 1 101 ? 25.673 9.815 29.317 1.00 13.23 101 ASN A O 1
ATOM 823 N N . MET A 1 102 ? 24.504 8.873 27.642 1.00 11.27 102 MET A N 1
ATOM 824 C CA . MET A 1 102 ? 23.920 10.161 27.259 1.00 12.08 102 MET A CA 1
ATOM 825 C C . MET A 1 102 ? 23.027 10.743 28.357 1.00 15.77 102 MET A C 1
ATOM 826 O O . MET A 1 102 ? 23.014 11.963 28.587 1.00 12.00 102 MET A O 1
ATOM 831 N N . LEU A 1 103 ? 22.260 9.882 29.021 1.00 12.28 103 LEU A N 1
ATOM 832 C CA . LEU A 1 103 ? 21.393 10.356 30.095 1.00 11.05 103 LEU A CA 1
ATOM 833 C C . LEU A 1 103 ? 22.227 10.959 31.246 1.00 13.27 103 LEU A C 1
ATOM 834 O O . LEU A 1 103 ? 21.857 11.987 31.810 1.00 12.61 103 LEU A O 1
ATOM 839 N N . VAL A 1 104 ? 23.343 10.309 31.590 1.00 13.73 104 VAL A N 1
ATOM 840 C CA . VAL A 1 104 ? 24.235 10.781 32.663 1.00 10.71 104 VAL A CA 1
ATOM 841 C C . VAL A 1 104 ? 24.744 12.180 32.294 1.00 14.99 104 VAL A C 1
ATOM 842 O O . VAL A 1 104 ? 24.720 13.117 33.101 1.00 12.35 104 VAL A O 1
ATOM 846 N N . VAL A 1 105 ? 25.159 12.329 31.041 1.00 15.06 105 VAL A N 1
ATOM 847 C CA . VAL A 1 105 ? 25.689 13.606 30.581 1.00 14.45 105 VAL A CA 1
ATOM 848 C C . VAL A 1 105 ? 24.647 14.727 30.642 1.00 12.92 105 VAL A C 1
ATOM 849 O O . VAL A 1 105 ? 24.946 15.824 31.121 1.00 14.08 105 VAL A O 1
ATOM 853 N N . TYR A 1 106 ? 23.430 14.467 30.180 1.00 10.75 106 TYR A N 1
ATOM 854 C CA . TYR A 1 106 ? 22.436 15.539 30.233 1.00 9.57 106 TYR A CA 1
ATOM 855 C C . TYR A 1 106 ? 21.981 15.852 31.651 1.00 13.04 106 TYR A C 1
ATOM 856 O O . TYR A 1 106 ? 21.637 16.998 31.962 1.00 16.32 106 TYR A O 1
ATOM 865 N N . GLU A 1 107 ? 22.027 14.858 32.530 1.00 15.38 107 GLU A N 1
ATOM 866 C CA . GLU A 1 107 ? 21.674 15.101 33.933 1.00 13.52 107 GLU A CA 1
ATOM 867 C C . GLU A 1 107 ? 22.755 16.026 34.507 1.00 15.24 107 GLU A C 1
ATOM 868 O O . GLU A 1 107 ? 22.460 16.961 35.260 1.00 13.88 107 GLU A O 1
ATOM 874 N N . TYR A 1 108 ? 24.006 15.783 34.115 1.00 14.80 108 TYR A N 1
ATOM 875 C CA . TYR A 1 108 ? 25.123 16.603 34.567 1.00 14.10 108 TYR A CA 1
ATOM 876 C C . TYR A 1 108 ? 24.948 18.061 34.088 1.00 16.91 108 TYR A C 1
ATOM 877 O O . TYR A 1 108 ? 25.232 19.010 34.832 1.00 13.21 108 TYR A O 1
ATOM 886 N N . PHE A 1 109 ? 24.482 18.246 32.852 1.00 13.09 109 PHE A N 1
ATOM 887 C CA . PHE A 1 109 ? 24.251 19.602 32.315 1.00 12.87 109 PHE A CA 1
ATOM 888 C C . PHE A 1 109 ? 22.950 20.205 32.818 1.00 15.02 109 PHE A C 1
ATOM 889 O O . PHE A 1 109 ? 22.547 21.287 32.383 1.00 16.62 109 PHE A O 1
ATOM 897 N N . LYS A 1 110 ? 22.285 19.489 33.716 1.00 12.68 110 LYS A N 1
ATOM 898 C CA . LYS A 1 110 ? 21.044 19.972 34.326 1.00 15.97 110 LYS A CA 1
ATOM 899 C C . LYS A 1 110 ? 19.903 20.239 33.333 1.00 19.57 110 LYS A C 1
ATOM 900 O O . LYS A 1 110 ? 19.225 21.282 33.413 1.00 14.24 110 LYS A O 1
ATOM 906 N N . VAL A 1 111 ? 19.715 19.319 32.386 1.00 14.10 111 VAL A N 1
ATOM 907 C CA . VAL A 1 111 ? 18.616 19.441 31.417 1.00 13.27 111 VAL A CA 1
ATOM 908 C C . VAL A 1 111 ? 17.810 18.152 31.481 1.00 19.47 111 VAL A C 1
ATOM 909 O O . VAL A 1 111 ? 18.373 17.053 31.465 1.00 15.30 111 VAL A O 1
ATOM 913 N N . GLU A 1 112 ? 16.494 18.293 31.591 1.00 13.15 112 GLU A N 1
ATOM 914 C CA . GLU A 1 112 ? 15.617 17.139 31.682 1.00 13.47 112 GLU A CA 1
ATOM 915 C C . GLU A 1 112 ? 15.473 16.448 30.331 1.00 13.83 112 GLU A C 1
ATOM 916 O O . GLU A 1 112 ? 15.161 17.083 29.323 1.00 13.67 112 GLU A O 1
ATOM 922 N N . PRO A 1 113 ? 15.716 15.137 30.294 1.00 12.99 113 PRO A N 1
ATOM 923 C CA . PRO A 1 113 ? 15.579 14.442 29.018 1.00 14.61 113 PRO A CA 1
ATOM 924 C C . PRO A 1 113 ? 14.189 13.854 28.864 1.00 19.24 113 PRO A C 1
ATOM 925 O O . PRO A 1 113 ? 13.457 13.679 29.852 1.00 19.98 113 PRO A O 1
ATOM 929 N N . VAL A 1 114 ? 13.804 13.610 27.615 1.00 16.07 114 VAL A N 1
ATOM 930 C CA . VAL A 1 114 ? 12.580 12.873 27.326 1.00 12.72 114 VAL A CA 1
ATOM 931 C C . VAL A 1 114 ? 13.084 11.897 26.260 1.00 17.22 114 VAL A C 1
ATOM 932 O O . VAL A 1 114 ? 13.713 12.304 25.269 1.00 14.27 114 VAL A O 1
ATOM 936 N N . ILE A 1 115 ? 12.844 10.607 26.488 1.00 9.17 115 ILE A N 1
ATOM 937 C CA . ILE A 1 115 ? 13.316 9.579 25.569 1.00 11.88 115 ILE A CA 1
ATOM 938 C C . ILE A 1 115 ? 12.183 9.291 24.598 1.00 14.44 115 ILE A C 1
ATOM 939 O O . ILE A 1 115 ? 11.067 8.971 25.009 1.00 14.44 115 ILE A O 1
ATOM 944 N N . VAL A 1 116 ? 12.479 9.422 23.316 1.00 13.11 116 VAL A N 1
ATOM 945 C CA . VAL A 1 116 ? 11.480 9.224 22.294 1.00 9.12 116 VAL A CA 1
ATOM 946 C C . VAL A 1 116 ? 11.909 8.105 21.362 1.00 12.62 116 VAL A C 1
ATOM 947 O O . VAL A 1 116 ? 12.878 8.227 20.619 1.00 14.22 116 VAL A O 1
ATOM 951 N N . PHE A 1 117 ? 11.190 6.993 21.427 1.00 10.79 117 PHE A N 1
ATOM 952 C CA . PHE A 1 117 ? 11.503 5.868 20.553 1.00 10.10 117 PHE A CA 1
ATOM 953 C C . PHE A 1 117 ? 10.723 6.054 19.251 1.00 14.11 117 PHE A C 1
ATOM 954 O O . PHE A 1 117 ? 9.488 6.019 19.242 1.00 14.18 117 PHE A O 1
ATOM 962 N N . ASN A 1 118 ? 11.470 6.226 18.166 1.00 11.96 118 ASN A N 1
ATOM 963 C CA . ASN A 1 118 ? 10.920 6.442 16.821 1.00 13.54 118 ASN A CA 1
ATOM 964 C C . ASN A 1 118 ? 10.933 5.130 16.017 1.00 17.55 118 ASN A C 1
ATOM 965 O O . ASN A 1 118 ? 11.428 4.104 16.495 1.00 15.17 118 ASN A O 1
ATOM 970 N N . LYS A 1 119 ? 10.355 5.172 14.813 1.00 14.37 119 LYS A N 1
ATOM 971 C CA . LYS A 1 119 ? 10.317 4.030 13.909 1.00 15.00 119 LYS A CA 1
ATOM 972 C C . LYS A 1 119 ? 9.546 2.825 14.436 1.00 16.89 119 LYS A C 1
ATOM 973 O O . LYS A 1 119 ? 9.854 1.689 14.075 1.00 16.95 119 LYS A O 1
ATOM 979 N N . ILE A 1 120 ? 8.539 3.067 15.269 1.00 16.03 120 ILE A N 1
ATOM 980 C CA . ILE A 1 120 ? 7.739 1.978 15.832 1.00 16.18 120 ILE A CA 1
ATOM 981 C C . ILE A 1 120 ? 6.948 1.262 14.725 1.00 23.66 120 ILE A C 1
ATOM 982 O O . ILE A 1 120 ? 6.495 0.127 14.895 1.00 16.36 120 ILE A O 1
ATOM 987 N N . ASP A 1 121 ? 6.795 1.929 13.592 1.00 17.56 121 ASP A N 1
ATOM 988 C CA . ASP A 1 121 ? 6.073 1.338 12.468 1.00 21.76 121 ASP A CA 1
ATOM 989 C C . ASP A 1 121 ? 6.817 0.134 11.868 1.00 24.56 121 ASP A C 1
ATOM 990 O O . ASP A 1 121 ? 6.224 -0.683 11.151 1.00 23.12 121 ASP A O 1
ATOM 995 N N . LEU A 1 122 ? 8.109 0.016 12.160 1.00 19.38 122 LEU A N 1
ATOM 996 C CA . LEU A 1 122 ? 8.919 -1.086 11.624 1.00 22.79 122 LEU A CA 1
ATOM 997 C C . LEU A 1 122 ? 8.923 -2.357 12.466 1.00 22.53 122 LEU A C 1
ATOM 998 O O . LEU A 1 122 ? 9.372 -3.420 12.018 1.00 24.55 122 LEU A O 1
ATOM 1003 N N . LEU A 1 123 ? 8.416 -2.260 13.680 1.00 20.12 123 LEU A N 1
ATOM 1004 C CA . LEU A 1 123 ? 8.470 -3.389 14.601 1.00 20.61 123 LEU A CA 1
ATOM 1005 C C . LEU A 1 123 ? 7.453 -4.508 14.442 1.00 23.49 123 LEU A C 1
ATOM 1006 O O . LEU A 1 123 ? 6.276 -4.251 14.228 1.00 22.67 123 LEU A O 1
ATOM 1011 N N . ASN A 1 124 ? 7.922 -5.749 14.576 1.00 23.39 124 ASN A N 1
ATOM 1012 C CA . ASN A 1 124 ? 7.032 -6.904 14.519 1.00 26.01 124 ASN A CA 1
ATOM 1013 C C . ASN A 1 124 ? 6.458 -7.097 15.921 1.00 25.94 124 ASN A C 1
ATOM 1014 O O . ASN A 1 124 ? 6.808 -6.372 16.853 1.00 18.65 124 ASN A O 1
ATOM 1019 N N . GLU A 1 125 ? 5.561 -8.060 16.082 1.00 23.40 125 GLU A N 1
ATOM 1020 C CA . GLU A 1 125 ? 4.954 -8.289 17.382 1.00 24.93 125 GLU A CA 1
ATOM 1021 C C . GLU A 1 125 ? 5.923 -8.576 18.524 1.00 24.75 125 GLU A C 1
ATOM 1022 O O . GLU A 1 125 ? 5.712 -8.081 19.627 1.00 20.57 125 GLU A O 1
ATOM 1028 N N . GLU A 1 126 ? 6.983 -9.347 18.275 1.00 21.28 126 GLU A N 1
ATOM 1029 C CA . GLU A 1 126 ? 7.951 -9.636 19.345 1.00 25.36 126 GLU A CA 1
ATOM 1030 C C . GLU A 1 126 ? 8.814 -8.405 19.645 1.00 20.98 126 GLU A C 1
ATOM 1031 O O . GLU A 1 126 ? 9.204 -8.178 20.792 1.00 23.04 126 GLU A O 1
ATOM 1037 N N . GLU A 1 127 ? 9.131 -7.633 18.609 1.00 22.04 127 GLU A N 1
ATOM 1038 C CA . GLU A 1 127 ? 9.926 -6.415 18.775 1.00 19.79 127 GLU A CA 1
ATOM 1039 C C . GLU A 1 127 ? 9.143 -5.370 19.555 1.00 18.74 127 GLU A C 1
ATOM 1040 O O . GLU A 1 127 ? 9.718 -4.615 20.350 1.00 18.92 127 GLU A O 1
ATOM 1046 N N . LYS A 1 128 ? 7.827 -5.316 19.343 1.00 17.06 128 LYS A N 1
ATOM 1047 C CA . LYS A 1 128 ? 7.020 -4.348 20.071 1.00 16.67 128 LYS A CA 1
ATOM 1048 C C . LYS A 1 128 ? 7.077 -4.676 21.567 1.00 17.16 128 LYS A C 1
ATOM 1049 O O . LYS A 1 128 ? 7.122 -3.789 22.411 1.00 18.88 128 LYS A O 1
ATOM 1055 N N . LYS A 1 129 ? 7.072 -5.961 21.895 1.00 17.21 129 LYS A N 1
ATOM 1056 C CA . LYS A 1 129 ? 7.126 -6.375 23.295 1.00 16.56 129 LYS A CA 1
ATOM 1057 C C . LYS A 1 129 ? 8.498 -6.058 23.885 1.00 16.40 129 LYS A C 1
ATOM 1058 O O . LYS A 1 129 ? 8.611 -5.674 25.061 1.00 16.50 129 LYS A O 1
ATOM 1064 N N . GLU A 1 130 ? 9.548 -6.220 23.085 1.00 22.10 130 GLU A N 1
ATOM 1065 C CA . GLU A 1 130 ? 10.887 -5.919 23.595 1.00 20.92 130 GLU A CA 1
ATOM 1066 C C . GLU A 1 130 ? 10.978 -4.411 23.825 1.00 20.24 130 GLU A C 1
ATOM 1067 O O . GLU A 1 130 ? 11.545 -3.957 24.822 1.00 18.45 130 GLU A O 1
ATOM 1073 N N . LEU A 1 131 ? 10.399 -3.632 22.921 1.00 19.18 131 LEU A N 1
ATOM 1074 C CA . LEU A 1 131 ? 10.442 -2.174 23.096 1.00 19.32 131 LEU A CA 1
ATOM 1075 C C . LEU A 1 131 ? 9.724 -1.782 24.385 1.00 20.45 131 LEU A C 1
ATOM 1076 O O . LEU A 1 131 ? 10.204 -0.930 25.131 1.00 17.55 131 LEU A O 1
ATOM 1081 N N . GLU A 1 132 ? 8.564 -2.388 24.646 1.00 15.72 132 GLU A N 1
ATOM 1082 C CA . GLU A 1 132 ? 7.836 -2.083 25.869 1.00 16.64 132 GLU A CA 1
ATOM 1083 C C . GLU A 1 132 ? 8.679 -2.427 27.095 1.00 19.59 132 GLU A C 1
ATOM 1084 O O . GLU A 1 132 ? 8.555 -1.780 28.146 1.00 16.42 132 GLU A O 1
ATOM 1090 N N . ARG A 1 133 ? 9.507 -3.464 26.977 1.00 16.89 133 ARG A N 1
ATOM 1091 C CA . ARG A 1 133 ? 10.364 -3.834 28.100 1.00 17.62 133 ARG A CA 1
ATOM 1092 C C . ARG A 1 133 ? 11.366 -2.699 28.388 1.00 17.01 133 ARG A C 1
ATOM 1093 O O . ARG A 1 133 ? 11.555 -2.295 29.539 1.00 12.68 133 ARG A O 1
ATOM 1101 N N . TRP A 1 134 ? 12.014 -2.179 27.356 1.00 16.39 134 TRP A N 1
ATOM 1102 C CA . TRP A 1 134 ? 12.941 -1.065 27.588 1.00 16.21 134 TRP A CA 1
ATOM 1103 C C . TRP A 1 134 ? 12.183 0.171 28.094 1.00 15.41 134 TRP A C 1
ATOM 1104 O O . TRP A 1 134 ? 12.649 0.896 28.962 1.00 13.80 134 TRP A O 1
ATOM 1115 N N . ILE A 1 135 ? 11.008 0.434 27.536 1.00 12.63 135 ILE A N 1
ATOM 1116 C CA . ILE A 1 135 ? 10.276 1.609 27.976 1.00 14.56 135 ILE A CA 1
ATOM 1117 C C . ILE A 1 135 ? 9.961 1.519 29.467 1.00 17.28 135 ILE A C 1
ATOM 1118 O O . ILE A 1 135 ? 10.079 2.515 30.183 1.00 13.95 135 ILE A O 1
ATOM 1123 N N . SER A 1 136 ? 9.586 0.330 29.943 1.00 16.33 136 SER A N 1
ATOM 1124 C CA . SER A 1 136 ? 9.288 0.161 31.364 1.00 18.55 136 SER A CA 1
ATOM 1125 C C . SER A 1 136 ? 10.528 0.421 32.227 1.00 12.68 136 SER A C 1
ATOM 1126 O O . SER A 1 136 ? 10.437 0.993 33.329 1.00 16.77 136 SER A O 1
ATOM 1129 N N . ILE A 1 137 ? 11.669 -0.052 31.760 1.00 14.13 137 ILE A N 1
ATOM 1130 C CA . ILE A 1 137 ? 12.910 0.143 32.503 1.00 12.97 137 ILE A CA 1
ATOM 1131 C C . ILE A 1 137 ? 13.197 1.624 32.676 1.00 15.75 137 ILE A C 1
ATOM 1132 O O . ILE A 1 137 ? 13.452 2.109 33.785 1.00 14.42 137 ILE A O 1
ATOM 1137 N N . TYR A 1 138 ? 13.136 2.365 31.582 1.00 12.56 138 TYR A N 1
ATOM 1138 C CA . TYR A 1 138 ? 13.443 3.792 31.683 1.00 11.62 138 TYR A CA 1
ATOM 1139 C C . TYR A 1 138 ? 12.395 4.596 32.439 1.00 13.98 138 TYR A C 1
ATOM 1140 O O . TYR A 1 138 ? 12.734 5.559 33.151 1.00 14.97 138 TYR A O 1
ATOM 1149 N N . ARG A 1 139 ? 11.124 4.207 32.328 1.00 11.66 139 ARG A N 1
ATOM 1150 C CA . ARG A 1 139 ? 10.087 4.923 33.075 1.00 13.03 139 ARG A CA 1
ATOM 1151 C C . ARG A 1 139 ? 10.232 4.616 34.571 1.00 16.52 139 ARG A C 1
ATOM 1152 O O . ARG A 1 139 ? 10.063 5.491 35.414 1.00 17.40 139 ARG A O 1
ATOM 1160 N N . ASP A 1 140 ? 10.530 3.362 34.896 1.00 16.07 140 ASP A N 1
ATOM 1161 C CA . ASP A 1 140 ? 10.691 2.974 36.294 1.00 21.39 140 ASP A CA 1
ATOM 1162 C C . ASP A 1 140 ? 11.915 3.663 36.885 1.00 21.33 140 ASP A C 1
ATOM 1163 O O . ASP A 1 140 ? 11.955 3.950 38.084 1.00 23.65 140 ASP A O 1
ATOM 1168 N N . ALA A 1 141 ? 12.903 3.941 36.036 1.00 16.89 141 ALA A N 1
ATOM 1169 C CA . ALA A 1 141 ? 14.131 4.618 36.469 1.00 19.77 141 ALA A CA 1
ATOM 1170 C C . ALA A 1 141 ? 13.843 6.090 36.733 1.00 20.29 141 ALA A C 1
ATOM 1171 O O . ALA A 1 141 ? 14.660 6.794 37.321 1.00 21.50 141 ALA A O 1
ATOM 1173 N N . GLY A 1 142 ? 12.692 6.561 36.263 1.00 14.66 142 GLY A N 1
ATOM 1174 C CA . GLY A 1 142 ? 12.308 7.941 36.517 1.00 16.21 142 GLY A CA 1
ATOM 1175 C C . GLY A 1 142 ? 12.246 8.869 35.312 1.00 19.08 142 GLY A C 1
ATOM 1176 O O . GLY A 1 142 ? 12.033 10.075 35.470 1.00 15.36 142 GLY A O 1
ATOM 1177 N N . TYR A 1 143 ? 12.378 8.325 34.105 1.00 13.66 143 TYR A N 1
ATOM 1178 C CA . TYR A 1 143 ? 12.364 9.166 32.912 1.00 13.04 143 TYR A CA 1
ATOM 1179 C C . TYR A 1 143 ? 11.052 9.112 32.141 1.00 15.17 143 TYR A C 1
ATOM 1180 O O . TYR A 1 143 ? 10.370 8.100 32.150 1.00 14.50 143 TYR A O 1
ATOM 1189 N N . ASP A 1 144 ? 10.728 10.229 31.482 1.00 12.29 144 ASP A N 1
ATOM 1190 C CA . ASP A 1 144 ? 9.552 10.335 30.620 1.00 11.45 144 ASP A CA 1
ATOM 1191 C C . ASP A 1 144 ? 9.960 9.667 29.309 1.00 12.22 144 ASP A C 1
ATOM 1192 O O . ASP A 1 144 ? 11.044 9.939 28.785 1.00 13.97 144 ASP A O 1
ATOM 1197 N N . VAL A 1 145 ? 9.088 8.818 28.775 1.00 12.57 145 VAL A N 1
ATOM 1198 C CA . VAL A 1 145 ? 9.372 8.088 27.540 1.00 13.91 145 VAL A CA 1
ATOM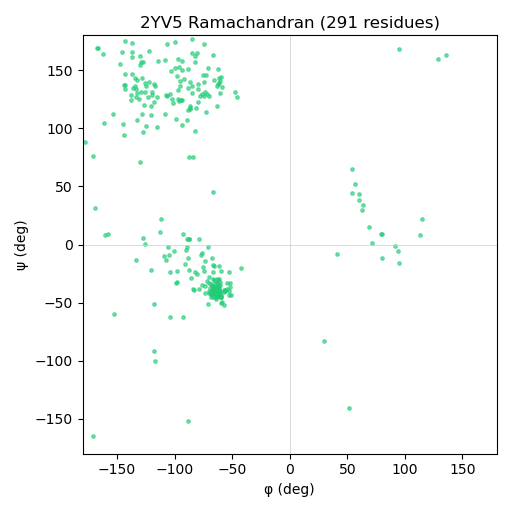 1199 C C . VAL A 1 145 ? 8.135 8.116 26.645 1.00 15.18 145 VAL A C 1
ATOM 1200 O O . VAL A 1 145 ? 7.025 7.894 27.126 1.00 14.89 145 VAL A O 1
ATOM 1204 N N . LEU A 1 146 ? 8.328 8.395 25.356 1.00 11.47 146 LEU A N 1
ATOM 1205 C CA . LEU A 1 146 ? 7.238 8.406 24.386 1.00 11.20 146 LEU A CA 1
ATOM 1206 C C . LEU A 1 146 ? 7.588 7.567 23.160 1.00 18.21 146 LEU A C 1
ATOM 1207 O O . LEU A 1 146 ? 8.759 7.350 22.848 1.00 15.89 146 LEU A O 1
ATOM 1212 N N . LYS A 1 147 ? 6.563 7.110 22.454 1.00 13.10 147 LYS A N 1
ATOM 1213 C CA . LYS A 1 147 ? 6.773 6.327 21.228 1.00 14.81 147 LYS A CA 1
ATOM 1214 C C . LYS A 1 147 ? 6.175 7.101 20.065 1.00 12.57 147 LYS A C 1
ATOM 1215 O O . LYS A 1 147 ? 5.058 7.639 20.175 1.00 13.32 147 LYS A O 1
ATOM 1221 N N . VAL A 1 148 ? 6.899 7.161 18.954 1.00 13.44 148 VAL A N 1
ATOM 1222 C CA . VAL A 1 148 ? 6.368 7.850 17.765 1.00 16.54 148 VAL A CA 1
ATOM 1223 C C . VAL A 1 148 ? 6.827 7.178 16.483 1.00 15.19 148 VAL A C 1
ATOM 1224 O O . VAL A 1 148 ? 7.733 6.343 16.482 1.00 15.63 148 VAL A O 1
ATOM 1228 N N . SER A 1 149 ? 6.168 7.547 15.393 1.00 12.74 149 SER A N 1
ATOM 1229 C CA . SER A 1 149 ? 6.598 7.105 14.076 1.00 15.06 149 SER A CA 1
ATOM 1230 C C . SER A 1 149 ? 6.578 8.378 13.261 1.00 11.24 149 SER A C 1
ATOM 1231 O O . SER A 1 149 ? 5.500 8.903 12.971 1.00 14.70 149 SER A O 1
ATOM 1234 N N . ALA A 1 150 ? 7.757 8.909 12.936 1.00 14.87 150 ALA A N 1
ATOM 1235 C CA . ALA A 1 150 ? 7.820 10.113 12.124 1.00 13.23 150 ALA A CA 1
ATOM 1236 C C . ALA A 1 150 ? 7.292 9.776 10.722 1.00 21.27 150 ALA A C 1
ATOM 1237 O O . ALA A 1 150 ? 6.825 10.660 9.987 1.00 15.33 150 ALA A O 1
ATOM 1239 N N . LYS A 1 151 ? 7.355 8.498 10.350 1.00 15.43 151 LYS A N 1
ATOM 1240 C CA . LYS A 1 151 ? 6.880 8.095 9.026 1.00 18.00 151 LYS A CA 1
ATOM 1241 C C . LYS A 1 151 ? 5.366 8.161 8.898 1.00 17.23 151 LYS A C 1
ATOM 1242 O O . LYS A 1 151 ? 4.851 8.760 7.958 1.00 20.03 151 LYS A O 1
ATOM 1248 N N . THR A 1 152 ? 4.651 7.552 9.835 1.00 18.00 152 THR A N 1
ATOM 1249 C CA . THR A 1 152 ? 3.199 7.562 9.782 1.00 20.84 152 THR A CA 1
ATOM 1250 C C . THR A 1 152 ? 2.616 8.796 10.467 1.00 23.55 152 THR A C 1
ATOM 1251 O O . THR A 1 152 ? 1.489 9.191 10.169 1.00 20.63 152 THR A O 1
ATOM 1255 N N . GLY A 1 153 ? 3.394 9.399 11.368 1.00 14.90 153 GLY A N 1
ATOM 1256 C CA . GLY A 1 153 ? 2.937 10.551 12.133 1.00 16.70 153 GLY A CA 1
ATOM 1257 C C . GLY A 1 153 ? 2.350 10.153 13.489 1.00 15.95 153 GLY A C 1
ATOM 1258 O O . GLY A 1 153 ? 2.040 11.014 14.319 1.00 17.51 153 GLY A O 1
ATOM 1259 N N . GLU A 1 154 ? 2.218 8.854 13.749 1.00 18.80 154 GLU A N 1
ATOM 1260 C CA . GLU A 1 154 ? 1.626 8.434 15.019 1.00 18.73 154 GLU A CA 1
ATOM 1261 C C . GLU A 1 154 ? 2.476 8.892 16.208 1.00 19.16 154 GLU A C 1
ATOM 1262 O O . GLU A 1 154 ? 3.702 8.779 16.175 1.00 14.76 154 GLU A O 1
ATOM 1268 N N . GLY A 1 155 ? 1.809 9.378 17.251 1.00 15.30 155 GLY A N 1
ATOM 1269 C CA . GLY A 1 155 ? 2.500 9.853 18.448 1.00 15.32 155 GLY A CA 1
ATOM 1270 C C . GLY A 1 155 ? 3.108 11.251 18.380 1.00 14.72 155 GLY A C 1
ATOM 1271 O O . GLY A 1 155 ? 3.489 11.814 19.412 1.00 15.65 155 GLY A O 1
ATOM 1272 N N . ILE A 1 156 ? 3.175 11.841 17.188 1.00 13.40 156 ILE A N 1
ATOM 1273 C CA . ILE A 1 156 ? 3.773 13.170 17.041 1.00 11.00 156 ILE A CA 1
ATOM 1274 C C . ILE A 1 156 ? 2.907 14.219 17.754 1.00 13.89 156 ILE A C 1
ATOM 1275 O O . ILE A 1 156 ? 3.416 15.113 18.411 1.00 12.06 156 ILE A O 1
ATOM 1280 N N . ASP A 1 157 ? 1.591 14.118 17.612 1.00 12.11 157 ASP A N 1
ATOM 1281 C CA . ASP A 1 157 ? 0.732 15.088 18.297 1.00 13.80 157 ASP A CA 1
ATOM 1282 C C . ASP A 1 157 ? 0.923 14.982 19.813 1.00 14.85 157 ASP A C 1
ATOM 1283 O O . ASP A 1 157 ? 0.919 15.999 20.507 1.00 14.62 157 ASP A O 1
ATOM 1288 N N . GLU A 1 158 ? 1.083 13.755 20.319 1.00 12.48 158 GLU A N 1
ATOM 1289 C CA . GLU A 1 158 ? 1.293 13.540 21.760 1.00 14.16 158 GLU A CA 1
ATOM 1290 C C . GLU A 1 158 ? 2.613 14.180 22.195 1.00 14.57 158 GLU A C 1
ATOM 1291 O O . GLU A 1 158 ? 2.719 14.714 23.294 1.00 14.89 158 GLU A O 1
ATOM 1297 N N . LEU A 1 159 ? 3.614 14.122 21.323 1.00 16.58 159 LEU A N 1
ATOM 1298 C CA . LEU A 1 159 ? 4.916 14.721 21.609 1.00 15.60 159 LEU A CA 1
ATOM 1299 C C . LEU A 1 159 ? 4.811 16.255 21.636 1.00 12.96 159 LEU A C 1
ATOM 1300 O O . LEU A 1 159 ? 5.381 16.927 22.502 1.00 13.12 159 LEU A O 1
ATOM 1305 N N . VAL A 1 160 ? 4.080 16.812 20.682 1.00 13.48 160 VAL A N 1
ATOM 1306 C CA . VAL A 1 160 ? 3.909 18.253 20.645 1.00 11.48 160 VAL A CA 1
ATOM 1307 C C . VAL A 1 160 ? 3.249 18.721 21.939 1.00 13.99 160 VAL A C 1
ATOM 1308 O O . VAL A 1 160 ? 3.678 19.723 22.535 1.00 12.81 160 VAL A O 1
ATOM 1312 N N . ASP A 1 161 ? 2.226 17.996 22.394 1.00 11.28 161 ASP A N 1
ATOM 1313 C CA . ASP A 1 161 ? 1.559 18.354 23.670 1.00 14.16 161 ASP A CA 1
ATOM 1314 C C . ASP A 1 161 ? 2.522 18.264 24.849 1.00 16.81 161 ASP A C 1
ATOM 1315 O O . ASP A 1 161 ? 2.537 19.121 25.735 1.00 14.49 161 ASP A O 1
ATOM 1320 N N . TYR A 1 162 ? 3.328 17.210 24.855 1.00 13.33 162 TYR A N 1
ATOM 1321 C CA . TYR A 1 162 ? 4.282 17.014 25.945 1.00 13.66 162 TYR A CA 1
ATOM 1322 C C . TYR A 1 162 ? 5.295 18.169 25.993 1.00 11.67 162 TYR A C 1
ATOM 1323 O O . TYR A 1 162 ? 5.726 18.586 27.079 1.00 14.21 162 TYR A O 1
ATOM 1332 N N . LEU A 1 163 ? 5.641 18.701 24.820 1.00 12.88 163 LEU A N 1
ATOM 1333 C CA . LEU A 1 163 ? 6.647 19.774 24.710 1.00 13.50 163 LEU A CA 1
ATOM 1334 C C . LEU A 1 163 ? 6.106 21.206 24.814 1.00 11.80 163 LEU A C 1
ATOM 1335 O O . LEU A 1 163 ? 6.861 22.181 24.675 1.00 13.16 163 LEU A O 1
ATOM 1340 N N . GLU A 1 164 ? 4.815 21.345 25.081 1.00 15.25 164 GLU A N 1
ATOM 1341 C CA . GLU A 1 164 ? 4.215 22.683 25.179 1.00 13.15 164 GLU A CA 1
ATOM 1342 C C . GLU A 1 164 ? 5.010 23.656 26.042 1.00 12.61 164 GLU A C 1
ATOM 1343 O O . GLU A 1 164 ? 5.395 23.340 27.175 1.00 13.72 164 GLU A O 1
ATOM 1349 N N . GLY A 1 165 ? 5.245 24.850 25.495 1.00 14.58 165 GLY A N 1
ATOM 1350 C CA . GLY A 1 165 ? 5.972 25.892 26.201 1.00 17.64 165 GLY A CA 1
ATOM 1351 C C . GLY A 1 165 ? 7.463 25.692 26.386 1.00 18.01 165 GLY A C 1
ATOM 1352 O O . GLY A 1 165 ? 8.116 26.536 26.991 1.00 15.47 165 GLY A O 1
ATOM 1353 N N . PHE A 1 166 ? 8.018 24.602 25.866 1.00 15.65 166 PHE A N 1
ATOM 1354 C CA . PHE A 1 166 ? 9.442 24.313 26.093 1.00 14.48 166 PHE A CA 1
ATOM 1355 C C . PHE A 1 166 ? 10.441 24.667 24.994 1.00 12.95 166 PHE A C 1
ATOM 1356 O O . PHE A 1 166 ? 10.112 24.652 23.809 1.00 14.03 166 PHE A O 1
ATOM 1364 N N . ILE A 1 167 ? 11.680 24.940 25.419 1.00 14.91 167 ILE A N 1
ATOM 1365 C CA . ILE A 1 167 ? 12.799 25.153 24.495 1.00 12.97 167 ILE A CA 1
ATOM 1366 C C . ILE A 1 167 ? 13.395 23.721 24.467 1.00 13.99 167 ILE A C 1
ATOM 1367 O O . ILE A 1 167 ? 13.703 23.160 25.518 1.00 11.71 167 ILE A O 1
ATOM 1372 N N . CYS A 1 168 ? 13.526 23.142 23.274 1.00 11.23 168 CYS A N 1
ATOM 1373 C CA . CYS A 1 168 ? 13.996 21.769 23.110 1.00 12.41 168 CYS A CA 1
ATOM 1374 C C . CYS A 1 168 ? 15.161 21.614 22.134 1.00 13.02 168 CYS A C 1
ATOM 1375 O O . CYS A 1 168 ? 15.361 22.437 21.239 1.00 16.38 168 CYS A O 1
ATOM 1378 N N . ILE A 1 169 ? 15.903 20.525 22.315 1.00 12.79 169 ILE A N 1
ATOM 1379 C CA . ILE A 1 169 ? 17.028 20.180 21.451 1.00 13.32 169 ILE A CA 1
ATOM 1380 C C . ILE A 1 169 ? 16.863 18.692 21.136 1.00 14.59 169 ILE A C 1
ATOM 1381 O O . ILE A 1 169 ? 16.413 17.926 21.994 1.00 15.30 169 ILE A O 1
ATOM 1386 N N . LEU A 1 170 ? 17.195 18.298 19.907 1.00 10.27 170 LEU A N 1
ATOM 1387 C CA . LEU A 1 170 ? 17.125 16.882 19.488 1.00 9.56 170 LEU A CA 1
ATOM 1388 C C . LEU A 1 170 ? 18.502 16.240 19.600 1.00 11.96 170 LEU A C 1
ATOM 1389 O O . LEU A 1 170 ? 19.499 16.810 19.150 1.00 15.01 170 LEU A O 1
ATOM 1394 N N . ALA A 1 171 ? 18.562 15.050 20.194 1.00 13.42 171 ALA A N 1
ATOM 1395 C CA . ALA A 1 171 ? 19.834 14.348 20.335 1.00 9.09 171 ALA A CA 1
ATOM 1396 C C . ALA A 1 171 ? 19.591 12.879 19.986 1.00 11.90 171 ALA A C 1
ATOM 1397 O O . ALA A 1 171 ? 18.439 12.475 19.778 1.00 10.48 171 ALA A O 1
ATOM 1399 N N . GLY A 1 172 ? 20.670 12.095 19.926 1.00 12.15 172 GLY A N 1
ATOM 1400 C CA . GLY A 1 172 ? 20.548 10.687 19.610 1.00 12.44 172 GLY A CA 1
ATOM 1401 C C . GLY A 1 172 ? 21.499 10.325 18.495 1.00 13.48 172 GLY A C 1
ATOM 1402 O O . GLY A 1 172 ? 21.916 11.196 17.737 1.00 11.71 172 GLY A O 1
ATOM 1403 N N . PRO A 1 173 ? 21.828 9.037 18.347 1.00 16.76 173 PRO A N 1
ATOM 1404 C CA . PRO A 1 173 ? 22.765 8.587 17.307 1.00 16.77 173 PRO A CA 1
ATOM 1405 C C . PRO A 1 173 ? 22.295 8.749 15.875 1.00 18.92 173 PRO A C 1
ATOM 1406 O O . PRO A 1 173 ? 21.102 8.909 15.605 1.00 13.83 173 PRO A O 1
ATOM 1410 N N . SER A 1 174 ? 23.235 8.680 14.941 1.00 14.94 174 SER A N 1
ATOM 1411 C CA . SER A 1 174 ? 22.863 8.832 13.545 1.00 18.27 174 SER A CA 1
ATOM 1412 C C . SER A 1 174 ? 21.832 7.795 13.046 1.00 17.02 174 SER A C 1
ATOM 1413 O O . SER A 1 174 ? 21.928 6.590 13.345 1.00 15.46 174 SER A O 1
ATOM 1416 N N . GLY A 1 175 ? 20.844 8.284 12.297 1.00 16.83 175 GLY A N 1
ATOM 1417 C CA . GLY A 1 175 ? 19.842 7.421 11.691 1.00 18.58 175 GLY A CA 1
ATOM 1418 C C . GLY A 1 175 ? 18.571 7.132 12.449 1.00 16.96 175 GLY A C 1
ATOM 1419 O O . GLY A 1 175 ? 17.698 6.444 11.915 1.00 16.26 175 GLY A O 1
ATOM 1420 N N . VAL A 1 176 ? 18.432 7.658 13.668 1.00 14.61 176 VAL A N 1
ATOM 1421 C CA . VAL A 1 176 ? 17.231 7.361 14.439 1.00 14.77 176 VAL A CA 1
ATOM 1422 C C . VAL A 1 176 ? 15.992 8.122 13.968 1.00 11.52 176 VAL A C 1
ATOM 1423 O O . VAL A 1 176 ? 14.859 7.729 14.278 1.00 13.99 176 VAL A O 1
ATOM 1427 N N . GLY A 1 177 ? 16.216 9.206 13.233 1.00 11.85 177 GLY A N 1
ATOM 1428 C CA . GLY A 1 177 ? 15.105 10.000 12.748 1.00 15.05 177 GLY A CA 1
ATOM 1429 C C . GLY A 1 177 ? 15.030 11.415 13.319 1.00 16.30 177 GLY A C 1
ATOM 1430 O O . GLY A 1 177 ? 13.959 12.006 13.296 1.00 13.16 177 GLY A O 1
ATOM 1431 N N . LYS A 1 178 ? 16.138 11.977 13.814 1.00 14.94 178 LYS A N 1
ATOM 1432 C CA . LYS A 1 178 ? 16.077 13.340 14.362 1.00 15.65 178 LYS A CA 1
ATOM 1433 C C . LYS A 1 178 ? 15.612 14.355 13.317 1.00 13.33 178 LYS A C 1
ATOM 1434 O O . LYS A 1 178 ? 14.772 15.211 13.598 1.00 13.29 178 LYS A O 1
ATOM 1440 N N . SER A 1 179 ? 16.168 14.278 12.107 1.00 14.58 179 SER A N 1
ATOM 1441 C CA . SER A 1 179 ? 15.782 15.212 11.056 1.00 18.79 179 SER A CA 1
ATOM 1442 C C . SER A 1 179 ? 14.325 15.002 10.630 1.00 15.55 179 SER A C 1
ATOM 1443 O O . SER A 1 179 ? 13.601 15.973 10.366 1.00 14.93 179 SER A O 1
ATOM 1446 N N . SER A 1 180 ? 13.892 13.741 10.575 1.00 13.89 180 SER A N 1
ATOM 1447 C CA . SER A 1 180 ? 12.503 13.414 10.205 1.00 15.52 180 SER A CA 1
ATOM 1448 C C . SER A 1 180 ? 11.533 13.965 11.232 1.00 15.51 180 SER A C 1
ATOM 1449 O O . SER A 1 180 ? 10.446 14.429 10.902 1.00 13.43 180 SER A O 1
ATOM 1452 N N . ILE A 1 181 ? 11.910 13.885 12.496 1.00 14.48 181 ILE A N 1
ATOM 1453 C CA . ILE A 1 181 ? 11.059 14.432 13.532 1.00 13.99 181 ILE A CA 1
ATOM 1454 C C . ILE A 1 181 ? 11.060 15.961 13.461 1.00 14.46 181 ILE A C 1
ATOM 1455 O O . ILE A 1 181 ? 10.015 16.578 13.604 1.00 14.81 181 ILE A O 1
ATOM 1460 N N . LEU A 1 182 ? 12.224 16.579 13.245 1.00 14.06 182 LEU A N 1
ATOM 1461 C CA . LEU A 1 182 ? 12.265 18.048 13.148 1.00 12.71 182 LEU A CA 1
ATOM 1462 C C . LEU A 1 182 ? 11.397 18.485 11.961 1.00 13.69 182 LEU A C 1
ATOM 1463 O O . LEU A 1 182 ? 10.698 19.503 12.017 1.00 15.69 182 LEU A O 1
ATOM 1468 N N . SER A 1 183 ? 11.426 17.693 10.896 1.00 17.88 183 SER A N 1
ATOM 1469 C CA . SER A 1 183 ? 10.619 18.005 9.725 1.00 19.06 183 SER A CA 1
ATOM 1470 C C . SER A 1 183 ? 9.137 17.949 10.073 1.00 21.83 183 SER A C 1
ATOM 1471 O O . SER A 1 183 ? 8.364 18.818 9.651 1.00 16.18 183 SER A O 1
ATOM 1474 N N . ARG A 1 184 ? 8.730 16.932 10.835 1.00 18.23 184 ARG A N 1
ATOM 1475 C CA . ARG A 1 184 ? 7.329 16.825 11.261 1.00 24.50 184 ARG A CA 1
ATOM 1476 C C . ARG A 1 184 ? 6.951 18.041 12.107 1.00 27.33 184 ARG A C 1
ATOM 1477 O O . ARG A 1 184 ? 5.852 18.605 11.986 1.00 22.11 184 ARG A O 1
ATOM 1485 N N . LEU A 1 185 ? 7.867 18.444 12.977 1.00 19.04 185 LEU A N 1
ATOM 1486 C CA . LEU A 1 185 ? 7.571 19.553 13.873 1.00 20.49 185 LEU A CA 1
ATOM 1487 C C . LEU A 1 185 ? 7.613 20.937 13.271 1.00 19.27 185 LEU A C 1
ATOM 1488 O O . LEU A 1 185 ? 6.826 21.794 13.670 1.00 20.03 185 LEU A O 1
ATOM 1493 N N . THR A 1 186 ? 8.519 21.149 12.319 1.00 20.36 186 THR A N 1
ATOM 1494 C CA . THR A 1 186 ? 8.753 22.485 11.767 1.00 20.24 186 THR A CA 1
ATOM 1495 C C . THR A 1 186 ? 8.829 22.625 10.259 1.00 24.68 186 THR A C 1
ATOM 1496 O O . THR A 1 186 ? 8.824 23.746 9.746 1.00 26.24 186 THR A O 1
ATOM 1500 N N . GLY A 1 187 ? 8.950 21.504 9.563 1.00 25.20 187 GLY A N 1
ATOM 1501 C CA . GLY A 1 187 ? 9.080 21.540 8.119 1.00 25.44 187 GLY A CA 1
ATOM 1502 C C . GLY A 1 187 ? 10.509 21.889 7.732 1.00 31.54 187 GLY A C 1
ATOM 1503 O O . GLY A 1 187 ? 10.800 22.127 6.560 1.00 29.87 187 GLY A O 1
ATOM 1504 N N . GLU A 1 188 ? 11.408 21.913 8.719 1.00 22.70 188 GLU A N 1
ATOM 1505 C CA . GLU A 1 188 ? 12.816 22.258 8.487 1.00 24.48 188 GLU A CA 1
ATOM 1506 C C . GLU A 1 188 ? 13.734 21.057 8.613 1.00 26.16 188 GLU A C 1
ATOM 1507 O O . GLU A 1 188 ? 13.406 20.061 9.262 1.00 26.49 188 GLU A O 1
ATOM 1513 N N . GLU A 1 189 ? 14.907 21.192 8.010 1.00 33.83 189 GLU A N 1
ATOM 1514 C CA . GLU A 1 189 ? 15.914 20.145 8.021 1.00 40.80 189 GLU A CA 1
ATOM 1515 C C . GLU A 1 189 ? 16.956 20.401 9.103 1.00 27.48 189 GLU A C 1
ATOM 1516 O O . GLU A 1 189 ? 17.304 21.544 9.405 1.00 29.62 189 GLU A O 1
ATOM 1522 N N . LEU A 1 190 ? 17.442 19.323 9.697 1.00 24.71 190 LEU A N 1
ATOM 1523 C CA . LEU A 1 190 ? 18.455 19.424 10.726 1.00 18.37 190 LEU A CA 1
ATOM 1524 C C . LEU A 1 190 ? 19.761 19.818 10.027 1.00 27.09 190 LEU A C 1
ATOM 1525 O O . LEU A 1 190 ? 20.133 19.206 9.016 1.00 24.29 190 LEU A O 1
ATOM 1530 N N . ARG A 1 191 ? 20.437 20.849 10.531 1.00 26.04 191 ARG A N 1
ATOM 1531 C CA . ARG A 1 191 ? 21.706 21.306 9.928 1.00 34.37 191 ARG A CA 1
ATOM 1532 C C . ARG A 1 191 ? 22.915 20.550 10.478 1.00 42.00 191 ARG A C 1
ATOM 1533 O O . ARG A 1 191 ? 22.996 20.285 11.678 1.00 34.85 191 ARG A O 1
ATOM 1541 N N . THR A 1 192 ? 23.852 20.227 9.588 1.00 54.90 192 THR A N 1
ATOM 1542 C CA . THR A 1 192 ? 25.078 19.519 9.951 1.00 65.78 192 THR A CA 1
ATOM 1543 C C . THR A 1 192 ? 26.314 20.383 9.665 1.00 72.68 192 THR A C 1
ATOM 1544 O O . THR A 1 192 ? 26.642 21.279 10.449 1.00 75.04 192 THR A O 1
ATOM 1548 N N . GLN A 1 193 ? 26.984 20.129 8.539 1.00 79.28 193 GLN A N 1
ATOM 1549 C CA . GLN A 1 193 ? 28.190 20.880 8.177 1.00 83.46 193 GLN A CA 1
ATOM 1550 C C . GLN A 1 193 ? 28.443 20.955 6.669 1.00 86.42 193 GLN A C 1
ATOM 1551 O O . GLN A 1 193 ? 28.505 22.043 6.092 1.00 86.79 193 GLN A O 1
ATOM 1557 N N . GLU A 1 194 ? 28.601 19.784 6.052 1.00 88.91 194 GLU A N 1
ATOM 1558 C CA . GLU A 1 194 ? 28.845 19.642 4.614 1.00 90.65 194 GLU A CA 1
ATOM 1559 C C . GLU A 1 194 ? 28.914 18.139 4.279 1.00 93.10 194 GLU A C 1
ATOM 1560 O O . GLU A 1 194 ? 29.988 17.528 4.303 1.00 95.19 194 GLU A O 1
ATOM 1566 N N . VAL A 1 195 ? 27.747 17.559 3.982 1.00 94.20 195 VAL A N 1
ATOM 1567 C CA . VAL A 1 195 ? 27.594 16.132 3.649 1.00 93.58 195 VAL A CA 1
ATOM 1568 C C . VAL A 1 195 ? 28.455 15.242 4.547 1.00 94.54 195 VAL A C 1
ATOM 1569 O O . VAL A 1 195 ? 27.995 14.731 5.571 1.00 94.67 195 VAL A O 1
ATOM 1573 N N . THR A 1 205 ? 33.354 25.750 8.600 1.00 79.95 205 THR A N 1
ATOM 1574 C CA . THR A 1 205 ? 32.876 25.715 9.977 1.00 81.61 205 THR A CA 1
ATOM 1575 C C . THR A 1 205 ? 32.508 27.105 10.514 1.00 83.60 205 THR A C 1
ATOM 1576 O O . THR A 1 205 ? 33.362 27.835 11.021 1.00 86.37 205 THR A O 1
ATOM 1578 N N . THR A 1 206 ? 31.226 27.450 10.396 1.00 85.53 206 THR A N 1
ATOM 1579 C CA . THR A 1 206 ? 30.667 28.730 10.862 1.00 81.99 206 THR A CA 1
ATOM 1580 C C . THR A 1 206 ? 29.144 28.580 10.733 1.00 80.59 206 THR A C 1
ATOM 1581 O O . THR A 1 206 ? 28.523 29.124 9.816 1.00 85.11 206 THR A O 1
ATOM 1585 N N . THR A 1 207 ? 28.552 27.842 11.669 1.00 76.63 207 THR A N 1
ATOM 1586 C CA . THR A 1 207 ? 27.123 27.554 11.635 1.00 73.09 207 THR A CA 1
ATOM 1587 C C . THR A 1 207 ? 26.172 28.492 12.393 1.00 67.42 207 THR A C 1
ATOM 1588 O O . THR A 1 207 ? 25.309 29.127 11.787 1.00 69.11 207 THR A O 1
ATOM 1592 N N . GLY A 1 208 ? 26.324 28.573 13.711 1.00 56.61 208 GLY A N 1
ATOM 1593 C CA . GLY A 1 208 ? 25.432 29.400 14.503 1.00 46.89 208 GLY A CA 1
ATOM 1594 C C . GLY A 1 208 ? 24.319 28.513 15.038 1.00 42.58 208 GLY A C 1
ATOM 1595 O O . GLY A 1 208 ? 24.174 27.373 14.604 1.00 35.21 208 GLY A O 1
ATOM 1596 N N . VAL A 1 209 ? 23.525 29.016 15.975 1.00 38.62 209 VAL A N 1
ATOM 1597 C CA . VAL A 1 209 ? 22.439 28.224 16.550 1.00 31.72 209 VAL A CA 1
ATOM 1598 C C . VAL A 1 209 ? 21.087 28.897 16.240 1.00 23.50 209 VAL A C 1
ATOM 1599 O O . VAL A 1 209 ? 20.980 30.116 16.291 1.00 23.31 209 VAL A O 1
ATOM 1603 N N . ARG A 1 210 ? 20.075 28.118 15.870 1.00 19.35 210 ARG A N 1
ATOM 1604 C CA . ARG A 1 210 ? 18.757 28.686 15.592 1.00 16.70 210 ARG A CA 1
ATOM 1605 C C . ARG A 1 210 ? 17.638 27.905 16.281 1.00 17.73 210 ARG A C 1
ATOM 1606 O O . ARG A 1 210 ? 17.595 26.679 16.186 1.00 19.50 210 ARG A O 1
ATOM 1614 N N . LEU A 1 211 ? 16.756 28.612 16.986 1.00 14.01 211 LEU A N 1
ATOM 1615 C CA . LEU A 1 211 ? 15.610 27.979 17.639 1.00 16.95 211 LEU A CA 1
ATOM 1616 C C . LEU A 1 211 ? 14.403 28.265 16.768 1.00 20.55 211 LEU A C 1
ATOM 1617 O O . LEU A 1 211 ? 14.098 29.426 16.473 1.00 16.89 211 LEU A O 1
ATOM 1622 N N . ILE A 1 212 ? 13.710 27.206 16.366 1.00 12.26 212 ILE A N 1
ATOM 1623 C CA . ILE A 1 212 ? 12.540 27.347 15.506 1.00 10.34 212 ILE A CA 1
ATOM 1624 C C . ILE A 1 212 ? 11.229 27.230 16.307 1.00 15.70 212 ILE A C 1
ATOM 1625 O O . ILE A 1 212 ? 10.976 26.221 16.963 1.00 14.82 212 ILE A O 1
ATOM 1630 N N . PRO A 1 213 ? 10.377 28.267 16.262 1.00 16.18 213 PRO A N 1
ATOM 1631 C CA . PRO A 1 213 ? 9.103 28.204 16.997 1.00 17.11 213 PRO A CA 1
ATOM 1632 C C . PRO A 1 213 ? 8.225 27.106 16.380 1.00 21.27 213 PRO A C 1
ATOM 1633 O O . PRO A 1 213 ? 8.208 26.947 15.151 1.00 19.12 213 PRO A O 1
ATOM 1637 N N . PHE A 1 214 ? 7.492 26.363 17.208 1.00 18.06 214 PHE A N 1
ATOM 1638 C CA . PHE A 1 214 ? 6.590 25.325 16.694 1.00 18.02 214 PHE A CA 1
ATOM 1639 C C . PHE A 1 214 ? 5.580 24.946 17.764 1.00 18.05 214 PHE A C 1
ATOM 1640 O O . PHE A 1 214 ? 5.782 25.233 18.946 1.00 14.95 214 PHE A O 1
ATOM 1648 N N . GLY A 1 215 ? 4.514 24.274 17.329 1.00 18.33 215 GLY A N 1
ATOM 1649 C CA . GLY A 1 215 ? 3.485 23.785 18.235 1.00 18.19 215 GLY A CA 1
ATOM 1650 C C . GLY A 1 215 ? 2.871 24.761 19.209 1.00 19.05 215 GLY A C 1
ATOM 1651 O O . GLY A 1 215 ? 2.605 25.917 18.877 1.00 18.79 215 GLY A O 1
ATOM 1652 N N . LYS A 1 216 ? 2.634 24.279 20.424 1.00 15.00 216 LYS A N 1
ATOM 1653 C CA . LYS A 1 216 ? 2.043 25.100 21.462 1.00 21.87 216 LYS A CA 1
ATOM 1654 C C . LYS A 1 216 ? 3.085 25.946 22.180 1.00 18.33 216 LYS A C 1
ATOM 1655 O O . LYS A 1 216 ? 3.471 25.640 23.303 1.00 16.15 216 LYS A O 1
ATOM 1661 N N . GLY A 1 217 ? 3.548 27.004 21.510 1.00 16.59 217 GLY A N 1
ATOM 1662 C CA . GLY A 1 217 ? 4.528 27.898 22.108 1.00 19.59 217 GLY A CA 1
ATOM 1663 C C . GLY A 1 217 ? 5.873 27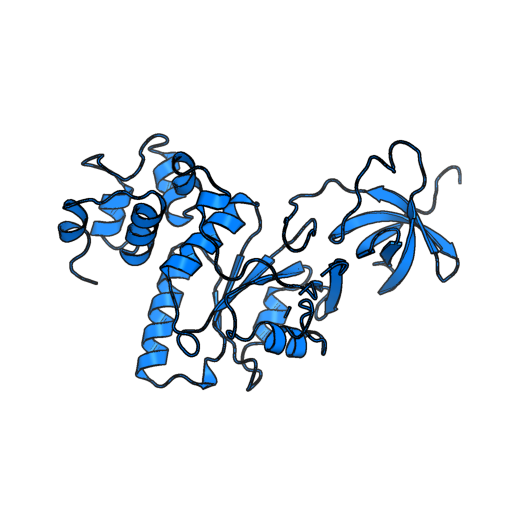.278 22.421 1.00 15.91 217 GLY A C 1
ATOM 1664 O O . GLY A 1 217 ? 6.522 27.641 23.407 1.00 14.89 217 GLY A O 1
ATOM 1665 N N . SER A 1 218 ? 6.313 26.340 21.587 1.00 16.67 218 SER A N 1
ATOM 1666 C CA . SER A 1 218 ? 7.602 25.713 21.833 1.00 12.90 218 SER A CA 1
ATOM 1667 C C . SER A 1 218 ? 8.629 26.212 20.828 1.00 16.25 218 SER A C 1
ATOM 1668 O O . SER A 1 218 ? 8.294 26.907 19.849 1.00 13.95 218 SER A O 1
ATOM 1671 N N . PHE A 1 219 ? 9.874 25.810 21.060 1.00 12.63 219 PHE A N 1
ATOM 1672 C CA . PHE A 1 219 ? 11.000 26.182 20.203 1.00 9.63 219 PHE A CA 1
ATOM 1673 C C . PHE A 1 219 ? 11.935 24.987 20.142 1.00 13.01 219 PHE A C 1
ATOM 1674 O O . PHE A 1 219 ? 12.213 24.360 21.169 1.00 13.11 219 PHE A O 1
ATOM 1682 N N . VAL A 1 220 ? 12.442 24.674 18.954 1.00 10.30 220 VAL A N 1
ATOM 1683 C CA . VAL A 1 220 ? 13.375 23.554 18.870 1.00 14.66 220 VAL A CA 1
ATOM 1684 C C . VAL A 1 220 ? 14.597 23.976 18.055 1.00 15.73 220 VAL A C 1
ATOM 1685 O O . VAL A 1 220 ? 14.475 24.706 17.071 1.00 14.85 220 VAL A O 1
ATOM 1689 N N . GLY A 1 221 ? 15.774 23.526 18.476 1.00 14.82 221 GLY A N 1
ATOM 1690 C CA . GLY A 1 221 ? 16.991 23.896 17.772 1.00 19.04 221 GLY A CA 1
ATOM 1691 C C . GLY A 1 221 ? 17.112 23.189 16.440 1.00 18.96 221 GLY A C 1
ATOM 1692 O O . GLY A 1 221 ? 16.676 22.047 16.328 1.00 16.12 221 GLY A O 1
ATOM 1693 N N . ASP A 1 222 ? 17.690 23.854 15.434 1.00 14.89 222 ASP A N 1
ATOM 1694 C CA . ASP A 1 222 ? 17.840 23.216 14.134 1.00 20.77 222 ASP A CA 1
ATOM 1695 C C . ASP A 1 222 ? 19.184 22.509 13.968 1.00 19.50 222 ASP A C 1
ATOM 1696 O O . ASP A 1 222 ? 19.527 22.085 12.857 1.00 16.29 222 ASP A O 1
ATOM 1701 N N . THR A 1 223 ? 19.947 22.412 15.065 1.00 16.76 223 THR A N 1
ATOM 1702 C CA . THR A 1 223 ? 21.203 21.663 15.070 1.00 15.38 223 THR A CA 1
ATOM 1703 C C . THR A 1 223 ? 21.087 20.723 16.275 1.00 15.60 223 THR A C 1
ATOM 1704 O O . THR A 1 223 ? 20.525 21.086 17.315 1.00 14.59 223 THR A O 1
ATOM 1708 N N . PRO A 1 224 ? 21.610 19.505 16.151 1.00 14.87 224 PRO A N 1
ATOM 1709 C CA . PRO A 1 224 ? 21.523 18.510 17.216 1.00 14.04 224 PRO A CA 1
ATOM 1710 C C . PRO A 1 224 ? 22.469 18.561 18.382 1.00 17.72 224 PRO A C 1
ATOM 1711 O O . PRO A 1 224 ? 23.483 19.247 18.351 1.00 15.67 224 PRO A O 1
ATOM 1715 N N . GLY A 1 225 ? 22.078 17.815 19.413 1.00 14.41 225 GLY A N 1
ATOM 1716 C CA . GLY A 1 225 ? 22.884 17.654 20.596 1.00 13.02 225 GLY A CA 1
ATOM 1717 C C . GLY A 1 225 ? 23.813 16.476 20.358 1.00 17.87 225 GLY A C 1
ATOM 1718 O O . GLY A 1 225 ? 24.175 16.181 19.204 1.00 14.46 225 GLY A O 1
ATOM 1719 N N . PHE A 1 226 ? 24.212 15.805 21.440 1.00 15.15 226 PHE A N 1
ATOM 1720 C CA . PHE A 1 226 ? 25.113 14.655 21.341 1.00 15.42 226 PHE A CA 1
ATOM 1721 C C . PHE A 1 226 ? 24.529 13.498 20.536 1.00 13.72 226 PHE A C 1
ATOM 1722 O O . PHE A 1 226 ? 23.301 13.316 20.482 1.00 13.88 226 PHE A O 1
ATOM 1730 N N . SER A 1 227 ? 25.417 12.719 19.898 1.00 16.62 227 SER A N 1
ATOM 1731 C CA . SER A 1 227 ? 25.011 11.561 19.075 1.00 15.06 227 SER A CA 1
ATOM 1732 C C . SER A 1 227 ? 25.291 10.261 19.843 1.00 17.36 227 SER A C 1
ATOM 1733 O O . SER A 1 227 ? 24.362 9.505 20.140 1.00 14.53 227 SER A O 1
ATOM 1736 N N . LYS A 1 228 ? 26.568 10.012 20.141 1.00 13.89 228 LYS A N 1
ATOM 1737 C CA . LYS A 1 228 ? 27.027 8.877 20.967 1.00 13.40 228 LYS A CA 1
ATOM 1738 C C . LYS A 1 228 ? 28.070 9.583 21.817 1.00 16.54 228 LYS A C 1
ATOM 1739 O O . LYS A 1 228 ? 28.994 10.210 21.279 1.00 15.13 228 LYS A O 1
ATOM 1745 N N . VAL A 1 229 ? 27.943 9.497 23.133 1.00 11.90 229 VAL A N 1
ATOM 1746 C CA . VAL A 1 229 ? 28.910 10.207 23.965 1.00 15.46 229 VAL A CA 1
ATOM 1747 C C . VAL A 1 229 ? 29.330 9.314 25.116 1.00 20.09 229 VAL A C 1
ATOM 1748 O O . VAL A 1 229 ? 28.554 8.482 25.582 1.00 15.49 229 VAL A O 1
ATOM 1752 N N . GLU A 1 230 ? 30.583 9.448 25.531 1.00 15.68 230 GLU A N 1
ATOM 1753 C CA . GLU A 1 230 ? 31.083 8.685 26.684 1.00 19.70 230 GLU A CA 1
ATOM 1754 C C . GLU A 1 230 ? 30.929 9.657 27.846 1.00 13.88 230 GLU A C 1
ATOM 1755 O O . GLU A 1 230 ? 31.479 10.765 27.831 1.00 14.72 230 GLU A O 1
ATOM 1761 N N . ALA A 1 231 ? 30.190 9.231 28.868 1.00 13.21 231 ALA A N 1
ATOM 1762 C CA . ALA A 1 231 ? 29.907 10.083 30.001 1.00 13.90 231 ALA A CA 1
ATOM 1763 C C . ALA A 1 231 ? 31.135 10.670 30.680 1.00 14.28 231 ALA A C 1
ATOM 1764 O O . ALA A 1 231 ? 31.118 11.836 31.099 1.00 13.21 231 ALA A O 1
ATOM 1766 N N . THR A 1 232 ? 32.199 9.880 30.791 1.00 15.48 232 THR A N 1
ATOM 1767 C CA . THR A 1 232 ? 33.391 10.381 31.468 1.00 14.46 232 THR A CA 1
ATOM 1768 C C . THR A 1 232 ? 34.166 11.447 30.696 1.00 13.46 232 THR A C 1
ATOM 1769 O O . THR A 1 232 ? 35.165 11.973 31.188 1.00 13.48 232 THR A O 1
ATOM 1773 N N . MET A 1 233 ? 33.719 11.776 29.493 1.00 15.75 233 MET A N 1
ATOM 1774 C CA . MET A 1 233 ? 34.388 12.860 28.782 1.00 14.83 233 MET A CA 1
ATOM 1775 C C . MET A 1 233 ? 33.969 14.153 29.441 1.00 19.94 233 MET A C 1
ATOM 1776 O O . MET A 1 233 ? 34.686 15.158 29.362 1.00 15.64 233 MET A O 1
ATOM 1781 N N . PHE A 1 234 ? 32.813 14.118 30.114 1.00 15.98 234 PHE A N 1
ATOM 1782 C CA . PHE A 1 234 ? 32.252 15.302 30.785 1.00 15.10 234 PHE A CA 1
ATOM 1783 C C . PHE A 1 234 ? 32.047 15.151 32.282 1.00 17.59 234 PHE A C 1
ATOM 1784 O O . PHE A 1 234 ? 31.969 16.148 32.997 1.00 19.76 234 PHE A O 1
ATOM 1792 N N . VAL A 1 235 ? 31.945 13.913 32.757 1.00 14.71 235 VAL A N 1
ATOM 1793 C CA . VAL A 1 235 ? 31.704 13.674 34.182 1.00 14.62 235 VAL A CA 1
ATOM 1794 C C . VAL A 1 235 ? 32.816 12.861 34.838 1.00 18.81 235 VAL A C 1
ATOM 1795 O O . VAL A 1 235 ? 33.228 11.824 34.321 1.00 16.73 235 VAL A O 1
ATOM 1799 N N . LYS A 1 236 ? 33.320 13.319 35.979 1.00 21.04 236 LYS A N 1
ATOM 1800 C CA . LYS A 1 236 ? 34.363 12.546 36.650 1.00 18.79 236 LYS A CA 1
ATOM 1801 C C . LYS A 1 236 ? 33.775 11.179 36.995 1.00 21.55 236 LYS A C 1
ATOM 1802 O O . LYS A 1 236 ? 32.614 11.081 37.388 1.00 19.16 236 LYS A O 1
ATOM 1808 N N . PRO A 1 237 ? 34.568 10.110 36.856 1.00 19.11 237 PRO A N 1
ATOM 1809 C CA . PRO A 1 237 ? 34.066 8.768 37.163 1.00 20.25 237 PRO A CA 1
ATOM 1810 C C . PRO A 1 237 ? 33.436 8.668 38.557 1.00 19.59 237 PRO A C 1
ATOM 1811 O O . PRO A 1 237 ? 32.376 8.071 38.717 1.00 17.82 237 PRO A O 1
ATOM 1815 N N . ARG A 1 238 ? 34.081 9.266 39.557 1.00 18.45 238 ARG A N 1
ATOM 1816 C CA . ARG A 1 238 ? 33.567 9.212 40.930 1.00 20.87 238 ARG A CA 1
ATOM 1817 C C . ARG A 1 238 ? 32.263 9.976 41.101 1.00 22.19 238 ARG A C 1
ATOM 1818 O O . ARG A 1 238 ? 31.593 9.836 42.117 1.00 20.57 238 ARG A O 1
ATOM 1826 N N . GLU A 1 239 ? 31.878 10.765 40.101 1.00 20.15 239 GLU A N 1
ATOM 1827 C CA . GLU A 1 239 ? 30.632 11.504 40.198 1.00 13.41 239 GLU A CA 1
ATOM 1828 C C . GLU A 1 239 ? 29.500 10.927 39.358 1.00 13.57 239 GLU A C 1
ATOM 1829 O O . GLU A 1 239 ? 28.356 11.362 39.472 1.00 16.79 239 GLU A O 1
ATOM 1835 N N . VAL A 1 240 ? 29.817 9.960 38.513 1.00 15.30 240 VAL A N 1
ATOM 1836 C CA . VAL A 1 240 ? 28.800 9.351 37.654 1.00 12.15 240 VAL A CA 1
ATOM 1837 C C . VAL A 1 240 ? 27.574 8.854 38.444 1.00 16.15 240 VAL A C 1
ATOM 1838 O O . VAL A 1 240 ? 26.423 9.013 37.999 1.00 15.57 240 VAL A O 1
ATOM 1842 N N . ARG A 1 241 ? 27.808 8.272 39.618 1.00 15.38 241 ARG A N 1
ATOM 1843 C CA . ARG A 1 241 ? 26.694 7.752 40.421 1.00 16.08 241 ARG A CA 1
ATOM 1844 C C . ARG A 1 241 ? 25.666 8.815 40.809 1.00 15.61 241 ARG A C 1
ATOM 1845 O O . ARG A 1 241 ? 24.499 8.503 41.088 1.00 16.25 241 ARG A O 1
ATOM 1853 N N . ASN A 1 242 ? 26.065 10.076 40.810 1.00 12.67 242 ASN A N 1
ATOM 1854 C CA . ASN A 1 242 ? 25.103 11.109 41.172 1.00 18.80 242 ASN A CA 1
ATOM 1855 C C . ASN A 1 242 ? 24.146 11.387 40.040 1.00 22.60 242 ASN A C 1
ATOM 1856 O O . ASN A 1 242 ? 23.160 12.111 40.216 1.00 15.70 242 ASN A O 1
ATOM 1861 N N . TYR A 1 243 ? 24.424 10.788 38.889 1.00 16.64 243 TYR A N 1
ATOM 1862 C CA . TYR A 1 243 ? 23.621 11.026 37.713 1.00 17.43 243 TYR A CA 1
ATOM 1863 C C . TYR A 1 243 ? 22.804 9.851 37.203 1.00 19.02 243 TYR A C 1
ATOM 1864 O O . TYR A 1 243 ? 22.279 9.903 36.089 1.00 19.37 243 TYR A O 1
ATOM 1873 N N . PHE A 1 244 ? 22.727 8.781 37.994 1.00 15.38 244 PHE A N 1
ATOM 1874 C CA . PHE A 1 244 ? 21.878 7.636 37.653 1.00 18.03 244 PHE A CA 1
ATOM 1875 C C . PHE A 1 244 ? 20.637 7.917 38.498 1.00 18.63 244 PHE A C 1
ATOM 1876 O O . PHE A 1 244 ? 20.641 7.770 39.721 1.00 17.59 244 PHE A O 1
ATOM 1884 N N . ARG A 1 245 ? 19.562 8.299 37.825 1.00 15.50 245 ARG A N 1
ATOM 1885 C CA . ARG A 1 245 ? 18.345 8.718 38.504 1.00 20.02 245 ARG A CA 1
ATOM 1886 C C . ARG A 1 245 ? 17.781 7.800 39.575 1.00 16.92 245 ARG A C 1
ATOM 1887 O O . ARG A 1 245 ? 17.378 8.271 40.657 1.00 17.74 245 ARG A O 1
ATOM 1895 N N . GLU A 1 246 ? 17.762 6.502 39.303 1.00 15.03 246 GLU A N 1
ATOM 1896 C CA . GLU A 1 246 ? 17.189 5.577 40.263 1.00 17.51 246 GLU A CA 1
ATOM 1897 C C . GLU A 1 246 ? 18.101 5.281 41.453 1.00 16.55 246 GLU A C 1
ATOM 1898 O O . GLU A 1 246 ? 17.666 4.641 42.398 1.00 16.20 246 GLU A O 1
ATOM 1904 N N . PHE A 1 247 ? 19.353 5.725 41.407 1.00 15.36 247 PHE A N 1
ATOM 1905 C CA . PHE A 1 247 ? 20.271 5.527 42.544 1.00 17.65 247 PHE A CA 1
ATOM 1906 C C . PHE A 1 247 ? 20.028 6.572 43.617 1.00 21.65 247 PHE A C 1
ATOM 1907 O O . PHE A 1 247 ? 20.331 6.354 44.786 1.00 22.03 247 PHE A O 1
ATOM 1915 N N . LEU A 1 248 ? 19.497 7.717 43.208 1.00 17.90 248 LEU A N 1
ATOM 1916 C CA . LEU A 1 248 ? 19.347 8.849 44.118 1.00 25.46 248 LEU A CA 1
ATOM 1917 C C . LEU A 1 248 ? 18.662 8.654 45.453 1.00 25.74 248 LEU A C 1
ATOM 1918 O O . LEU A 1 248 ? 19.088 9.257 46.441 1.00 23.04 248 LEU A O 1
ATOM 1923 N N . ARG A 1 249 ? 17.629 7.824 45.515 1.00 20.02 249 ARG A N 1
ATOM 1924 C CA . ARG A 1 249 ? 16.966 7.642 46.810 1.00 24.82 249 ARG A CA 1
ATOM 1925 C C . ARG A 1 249 ? 17.900 6.955 47.803 1.00 26.81 249 ARG A C 1
ATOM 1926 O O . ARG A 1 249 ? 17.889 7.264 48.992 1.00 33.83 249 ARG A O 1
ATOM 1934 N N . TYR A 1 250 ? 18.715 6.028 47.312 1.00 27.63 250 TYR A N 1
ATOM 1935 C CA . TYR A 1 250 ? 19.650 5.311 48.176 1.00 34.89 250 TYR A CA 1
ATOM 1936 C C . TYR A 1 250 ? 20.812 6.212 48.583 1.00 34.80 250 TYR A C 1
ATOM 1937 O O . TYR A 1 250 ? 21.239 6.228 49.741 1.00 33.96 250 TYR A O 1
ATOM 1946 N N . GLN A 1 251 ? 21.311 6.986 47.630 1.00 35.24 251 GLN A N 1
ATOM 1947 C CA . GLN A 1 251 ? 22.419 7.884 47.918 1.00 37.88 251 GLN A CA 1
ATOM 1948 C C . GLN A 1 251 ? 22.039 8.916 48.975 1.00 39.27 251 GLN A C 1
ATOM 1949 O O . GLN A 1 251 ? 22.900 9.506 49.630 1.00 37.29 251 GLN A O 1
ATOM 1955 N N . CYS A 1 252 ? 20.742 9.105 49.177 1.00 38.33 252 CYS A N 1
ATOM 1956 C CA . CYS A 1 252 ? 20.298 10.054 50.185 1.00 39.94 252 CYS A CA 1
ATOM 1957 C C . CYS A 1 252 ? 20.579 9.483 51.588 1.00 36.56 252 CYS A C 1
ATOM 1958 O O . CYS A 1 252 ? 20.856 10.226 52.526 1.00 37.31 252 CYS A O 1
ATOM 1961 N N . LYS A 1 253 ? 20.527 8.162 51.726 1.00 33.57 253 LYS A N 1
ATOM 1962 C CA . LYS A 1 253 ? 20.783 7.507 53.017 1.00 37.14 253 LYS A CA 1
ATOM 1963 C C . LYS A 1 253 ? 22.219 6.968 53.157 1.00 33.46 253 LYS A C 1
ATOM 1964 O O . LYS A 1 253 ? 22.718 6.762 54.277 1.00 29.13 253 LYS A O 1
ATOM 1970 N N . TYR A 1 254 ? 22.867 6.724 52.023 1.00 23.49 254 TYR A N 1
ATOM 1971 C CA . TYR A 1 254 ? 24.240 6.206 51.987 1.00 23.40 254 TYR A CA 1
ATOM 1972 C C . TYR A 1 254 ? 25.017 7.101 51.028 1.00 25.79 254 TYR A C 1
ATOM 1973 O O . TYR A 1 254 ? 25.411 6.667 49.936 1.00 20.31 254 TYR A O 1
ATOM 1982 N N . PRO A 1 255 ? 25.282 8.355 51.441 1.00 19.92 255 PRO A N 1
ATOM 1983 C CA . PRO A 1 255 ? 25.990 9.363 50.647 1.00 23.92 255 PRO A CA 1
ATOM 1984 C C . PRO A 1 255 ? 27.326 8.975 50.063 1.00 22.72 255 PRO A C 1
ATOM 1985 O O . PRO A 1 255 ? 27.676 9.422 48.974 1.00 19.71 255 PRO A O 1
ATOM 1989 N N . ASP A 1 256 ? 28.069 8.131 50.761 1.00 17.90 256 ASP A N 1
ATOM 1990 C CA . ASP A 1 256 ? 29.394 7.776 50.266 1.00 17.02 256 ASP A CA 1
ATOM 1991 C C . ASP A 1 256 ? 29.506 6.444 49.553 1.00 17.76 256 ASP A C 1
ATOM 1992 O O . ASP A 1 256 ? 30.557 6.142 49.015 1.00 17.15 256 ASP A O 1
ATOM 1997 N N . CYS A 1 257 ? 28.444 5.651 49.530 1.00 15.35 257 CYS A N 1
ATOM 1998 C CA . CYS A 1 257 ? 28.538 4.331 48.904 1.00 17.29 257 CYS A CA 1
ATOM 1999 C C . CYS A 1 257 ? 28.670 4.444 47.391 1.00 16.12 257 CYS A C 1
ATOM 2000 O O . CYS A 1 257 ? 27.859 5.119 46.740 1.00 20.58 257 CYS A O 1
ATOM 2003 N N . THR A 1 258 ? 29.688 3.774 46.843 1.00 18.06 258 THR A N 1
ATOM 2004 C CA . THR A 1 258 ? 29.974 3.818 45.398 1.00 19.08 258 THR A CA 1
ATOM 2005 C C . THR A 1 258 ? 29.271 2.725 44.595 1.00 17.91 258 THR A C 1
ATOM 2006 O O . THR A 1 258 ? 29.350 2.684 43.361 1.00 18.62 258 THR A O 1
ATOM 2010 N N . HIS A 1 259 ? 28.582 1.839 45.295 1.00 11.77 259 HIS A N 1
ATOM 2011 C CA . HIS A 1 259 ? 27.850 0.738 44.661 1.00 15.83 259 HIS A CA 1
ATOM 2012 C C . HIS A 1 259 ? 28.807 -0.150 43.864 1.00 18.19 259 HIS A C 1
ATOM 2013 O O . HIS A 1 259 ? 28.470 -0.621 42.761 1.00 17.59 259 HIS A O 1
ATOM 2020 N N . THR A 1 260 ? 30.013 -0.366 44.395 1.00 15.18 260 THR A N 1
ATOM 2021 C CA . THR A 1 260 ? 30.958 -1.228 43.698 1.00 18.05 260 THR A CA 1
ATOM 2022 C C . THR A 1 260 ? 31.262 -2.431 44.585 1.00 23.06 260 THR A C 1
ATOM 2023 O O . THR A 1 260 ? 30.513 -3.397 44.569 1.00 24.78 260 THR A O 1
ATOM 2027 N N . ASN A 1 261 ? 32.304 -2.340 45.401 1.00 27.60 261 ASN A N 1
ATOM 2028 C CA . ASN A 1 261 ? 32.678 -3.453 46.276 1.00 28.23 261 ASN A CA 1
ATOM 2029 C C . ASN A 1 261 ? 32.021 -3.492 47.660 1.00 24.77 261 ASN A C 1
ATOM 2030 O O . ASN A 1 261 ? 32.271 -4.419 48.424 1.00 29.35 261 ASN A O 1
ATOM 2035 N N . GLU A 1 262 ? 31.202 -2.502 47.999 1.00 16.33 262 GLU A N 1
ATOM 2036 C CA . GLU A 1 262 ? 30.533 -2.511 49.310 1.00 14.37 262 GLU A CA 1
ATOM 2037 C C . GLU A 1 262 ? 29.623 -3.748 49.329 1.00 19.50 262 GLU A C 1
ATOM 2038 O O . GLU A 1 262 ? 28.684 -3.866 48.532 1.00 17.47 262 GLU A O 1
ATOM 2044 N N . PRO A 1 263 ? 29.869 -4.680 50.270 1.00 19.50 263 PRO A N 1
ATOM 2045 C CA . PRO A 1 263 ? 29.080 -5.917 50.346 1.00 21.66 263 PRO A CA 1
ATOM 2046 C C . PRO A 1 263 ? 27.587 -5.866 50.605 1.00 21.11 263 PRO A C 1
ATOM 2047 O O . PRO A 1 263 ? 26.863 -6.752 50.137 1.00 21.90 263 PRO A O 1
ATOM 2051 N N . GLY A 1 264 ? 27.135 -4.844 51.327 1.00 15.83 264 GLY A N 1
ATOM 2052 C CA . GLY A 1 264 ? 25.713 -4.699 51.634 1.00 19.80 264 GLY A CA 1
ATOM 2053 C C . GLY A 1 264 ? 25.068 -3.496 50.934 1.00 21.59 264 GLY A C 1
ATOM 2054 O O . GLY A 1 264 ? 24.026 -2.997 51.354 1.00 18.88 264 GLY A O 1
ATOM 2055 N N . CYS A 1 265 ? 25.691 -3.036 49.854 1.00 19.23 265 CYS A N 1
ATOM 2056 C CA . CYS A 1 265 ? 25.177 -1.897 49.080 1.00 18.57 265 CYS A CA 1
ATOM 2057 C C . CYS A 1 265 ? 23.653 -2.002 48.808 1.00 17.29 265 CYS A C 1
ATOM 2058 O O . CYS A 1 265 ? 23.171 -3.026 48.310 1.00 16.58 265 CYS A O 1
ATOM 2061 N N . ALA A 1 266 ? 22.905 -0.946 49.149 1.00 15.68 266 ALA A N 1
ATOM 2062 C CA . ALA A 1 266 ? 21.447 -0.916 48.957 1.00 19.11 266 ALA A CA 1
ATOM 2063 C C . ALA A 1 266 ? 21.040 -0.935 47.478 1.00 17.38 266 ALA A C 1
ATOM 2064 O O . ALA A 1 266 ? 19.969 -1.432 47.127 1.00 15.24 266 ALA A O 1
ATOM 2066 N N . VAL A 1 267 ? 21.884 -0.373 46.620 1.00 13.44 267 VAL A N 1
ATOM 2067 C CA . VAL A 1 267 ? 21.625 -0.366 45.179 1.00 12.15 267 VAL A CA 1
ATOM 2068 C C . VAL A 1 267 ? 21.749 -1.810 44.662 1.00 14.87 267 VAL A C 1
ATOM 2069 O O . VAL A 1 267 ? 20.899 -2.294 43.882 1.00 15.89 267 VAL A O 1
ATOM 2073 N N . LYS A 1 268 ? 22.791 -2.510 45.098 1.00 17.15 268 LYS A N 1
ATOM 2074 C CA . LYS A 1 268 ? 22.949 -3.897 44.674 1.00 14.32 268 LYS A CA 1
ATOM 2075 C C . LYS A 1 268 ? 21.780 -4.737 45.197 1.00 15.24 268 LYS A C 1
ATOM 2076 O O . LYS A 1 268 ? 21.298 -5.639 44.511 1.00 17.84 268 LYS A O 1
ATOM 2082 N N . GLU A 1 269 ? 21.325 -4.436 46.409 1.00 13.4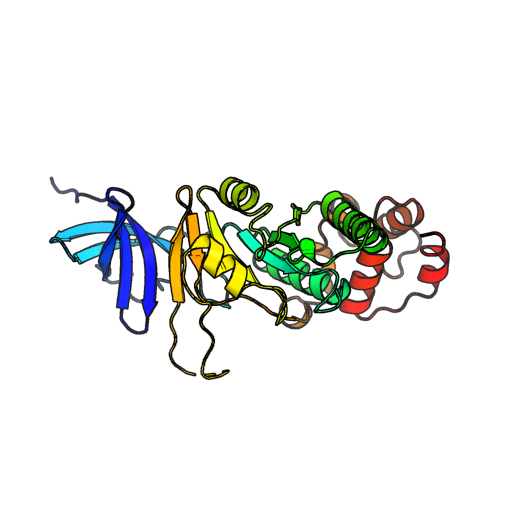6 269 GLU A N 1
ATOM 2083 C CA . GLU A 1 269 ? 20.199 -5.172 46.975 1.00 14.45 269 GLU A CA 1
ATOM 2084 C C . GLU A 1 269 ? 18.961 -4.880 46.120 1.00 15.24 269 GLU A C 1
ATOM 2085 O O . GLU A 1 269 ? 18.157 -5.773 45.814 1.00 17.31 269 GLU A O 1
ATOM 2091 N N . ALA A 1 270 ? 18.840 -3.633 45.680 1.00 14.03 270 ALA A N 1
ATOM 2092 C CA . ALA A 1 270 ? 17.701 -3.225 44.864 1.00 12.00 270 ALA A CA 1
ATOM 2093 C C . ALA A 1 270 ? 17.751 -3.951 43.527 1.00 14.75 270 ALA A C 1
ATOM 2094 O O . ALA A 1 270 ? 16.718 -4.352 42.986 1.00 15.88 270 ALA A O 1
ATOM 2096 N N . VAL A 1 271 ? 18.956 -4.148 43.001 1.00 14.76 271 VAL A N 1
ATOM 2097 C CA . VAL A 1 271 ? 19.100 -4.859 41.743 1.00 11.78 271 VAL A CA 1
ATOM 2098 C C . VAL A 1 271 ? 18.688 -6.318 41.949 1.00 21.76 271 VAL A C 1
ATOM 2099 O O . VAL A 1 271 ? 17.946 -6.900 41.144 1.00 16.47 271 VAL A O 1
ATOM 2103 N N . LYS A 1 272 ? 19.165 -6.901 43.047 1.00 13.75 272 LYS A N 1
ATOM 2104 C CA . LYS A 1 272 ? 18.840 -8.295 43.369 1.00 17.72 272 LYS A CA 1
ATOM 2105 C C . LYS A 1 272 ? 17.316 -8.484 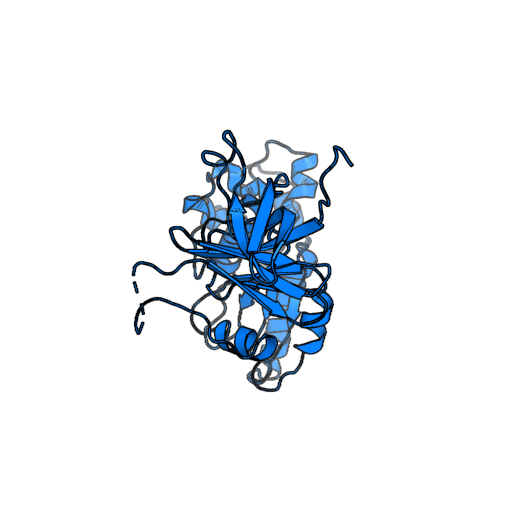43.464 1.00 18.18 272 LYS A C 1
ATOM 2106 O O . LYS A 1 272 ? 16.779 -9.484 42.998 1.00 19.33 272 LYS A O 1
ATOM 2112 N N . ASN A 1 273 ? 16.626 -7.525 44.073 1.00 14.92 273 ASN A N 1
ATOM 2113 C CA . ASN A 1 273 ? 15.174 -7.625 44.245 1.00 17.54 273 ASN A CA 1
ATOM 2114 C C . ASN A 1 273 ? 14.341 -7.088 43.081 1.00 19.81 273 ASN A C 1
ATOM 2115 O O . ASN A 1 273 ? 13.111 -7.041 43.168 1.00 21.99 273 ASN A O 1
ATOM 2120 N N . GLY A 1 274 ? 15.007 -6.688 42.001 1.00 21.49 274 GLY A N 1
ATOM 2121 C CA . GLY A 1 274 ? 14.298 -6.200 40.821 1.00 20.59 274 GLY A CA 1
ATOM 2122 C C . GLY A 1 274 ? 13.805 -4.767 40.836 1.00 22.89 274 GLY A C 1
ATOM 2123 O O . GLY A 1 274 ? 13.044 -4.379 39.941 1.00 20.75 274 GLY A O 1
ATOM 2124 N N . GLU A 1 275 ? 14.207 -3.978 41.834 1.00 15.00 275 GLU A N 1
ATOM 2125 C CA . GLU A 1 275 ? 13.774 -2.580 41.922 1.00 23.67 275 GLU A CA 1
ATOM 2126 C C . GLU A 1 275 ? 14.616 -1.665 41.036 1.00 19.76 275 GLU A C 1
ATOM 2127 O O . GLU A 1 275 ? 14.176 -0.577 40.654 1.00 23.60 275 GLU A O 1
ATOM 2133 N N . ILE A 1 276 ? 15.833 -2.108 40.742 1.00 15.48 276 ILE A N 1
ATOM 2134 C CA . ILE A 1 276 ? 16.740 -1.401 39.824 1.00 15.78 276 ILE A CA 1
ATOM 2135 C C . ILE A 1 276 ? 17.108 -2.457 38.768 1.00 16.57 276 ILE A C 1
ATOM 2136 O O . ILE A 1 276 ? 17.376 -3.616 39.096 1.00 16.54 276 ILE A O 1
ATOM 2141 N N . SER A 1 277 ? 17.109 -2.083 37.493 1.00 13.18 277 SER A N 1
ATOM 2142 C CA . SER A 1 277 ? 17.393 -3.079 36.453 1.00 16.32 277 SER A CA 1
ATOM 2143 C C . SER A 1 277 ? 18.856 -3.457 36.342 1.00 16.55 277 SER A C 1
ATOM 2144 O O . SER A 1 277 ? 19.739 -2.634 36.552 1.00 16.16 277 SER A O 1
ATOM 2147 N N . CYS A 1 278 ? 19.098 -4.719 36.007 1.00 15.17 278 CYS A N 1
ATOM 2148 C CA . CYS A 1 278 ? 20.460 -5.198 35.819 1.00 13.93 278 CYS A CA 1
ATOM 2149 C C . CYS A 1 278 ? 21.076 -4.447 34.657 1.00 14.95 278 CYS A C 1
ATOM 2150 O O . CYS A 1 278 ? 22.276 -4.194 34.632 1.00 16.83 278 CYS A O 1
ATOM 2153 N N . GLU A 1 279 ? 20.248 -4.104 33.670 1.00 14.01 279 GLU A N 1
ATOM 2154 C CA . GLU A 1 279 ? 20.761 -3.369 32.515 1.00 15.72 279 GLU A CA 1
ATOM 2155 C C . GLU A 1 279 ? 21.404 -2.033 32.904 1.00 14.20 279 GLU A C 1
ATOM 2156 O O . GLU A 1 279 ? 22.536 -1.717 32.487 1.00 15.25 279 GLU A O 1
ATOM 2162 N N . ARG A 1 280 ? 20.689 -1.250 33.698 1.00 11.48 280 ARG A N 1
ATOM 2163 C CA . ARG A 1 280 ? 21.186 0.053 34.137 1.00 12.32 280 ARG A CA 1
ATOM 2164 C C . ARG A 1 280 ? 22.383 -0.098 35.073 1.00 15.90 280 ARG A C 1
ATOM 2165 O O . ARG A 1 280 ? 23.381 0.625 34.966 1.00 13.04 280 ARG A O 1
ATOM 2173 N N . TYR A 1 281 ? 22.292 -1.047 35.998 1.00 11.83 281 TYR A N 1
ATOM 2174 C CA . TYR A 1 281 ? 23.411 -1.234 36.926 1.00 12.29 281 TYR A CA 1
ATOM 2175 C C . TYR A 1 281 ? 24.659 -1.648 36.156 1.00 14.62 281 TYR A C 1
ATOM 2176 O O . TYR A 1 281 ? 25.748 -1.119 36.410 1.00 15.22 281 TYR A O 1
ATOM 2185 N N . LYS A 1 282 ? 24.520 -2.562 35.190 1.00 13.28 282 LYS A N 1
ATOM 2186 C CA . LYS A 1 282 ? 25.700 -2.952 34.429 1.00 13.89 282 LYS A CA 1
ATOM 2187 C C . LYS A 1 282 ? 26.284 -1.755 33.666 1.00 15.72 282 LYS A C 1
ATOM 2188 O O . LYS A 1 282 ? 27.514 -1.645 33.535 1.00 14.11 282 LYS A O 1
ATOM 2194 N N . SER A 1 283 ? 25.432 -0.862 33.151 1.00 15.03 283 SER A N 1
ATOM 2195 C CA . SER A 1 283 ? 25.958 0.321 32.435 1.00 11.60 283 SER A CA 1
ATOM 2196 C C . SER A 1 283 ? 26.775 1.183 33.371 1.00 12.93 283 SER A C 1
ATOM 2197 O O . SER A 1 283 ? 27.816 1.735 33.011 1.00 11.76 283 SER A O 1
ATOM 2200 N N . TYR A 1 284 ? 26.292 1.320 34.595 1.00 13.20 284 TYR A N 1
ATOM 2201 C CA . TYR A 1 284 ? 27.002 2.117 35.577 1.00 13.20 284 TYR A CA 1
ATOM 2202 C C . TYR A 1 284 ? 28.433 1.609 35.794 1.00 14.37 284 TYR A C 1
ATOM 2203 O O . TYR A 1 284 ? 29.404 2.380 35.730 1.00 15.05 284 TYR A O 1
ATOM 2212 N N . LEU A 1 285 ? 28.557 0.312 36.058 1.00 13.87 285 LEU A N 1
ATOM 2213 C CA . LEU A 1 285 ? 29.861 -0.307 36.317 1.00 14.88 285 LEU A CA 1
ATOM 2214 C C . LEU A 1 285 ? 30.774 -0.199 35.101 1.00 15.02 285 LEU A C 1
ATOM 2215 O O . LEU A 1 285 ? 31.979 0.049 35.243 1.00 18.34 285 LEU A O 1
ATOM 2220 N N . LYS A 1 286 ? 30.205 -0.376 33.911 1.00 14.96 286 LYS A N 1
ATOM 2221 C CA . LYS A 1 286 ? 30.998 -0.269 32.680 1.00 13.95 286 LYS A CA 1
ATOM 2222 C C . LYS A 1 286 ? 31.548 1.157 32.511 1.00 17.97 286 LYS A C 1
ATOM 2223 O O . LYS A 1 286 ? 32.714 1.350 32.151 1.00 18.22 286 LYS A O 1
ATOM 2229 N N . ILE A 1 287 ? 30.717 2.155 32.781 1.00 14.86 287 ILE A N 1
ATOM 2230 C CA . ILE A 1 287 ? 31.163 3.550 32.669 1.00 16.77 287 ILE A CA 1
ATOM 2231 C C . ILE A 1 287 ? 32.329 3.860 33.619 1.00 19.75 287 ILE A C 1
ATOM 2232 O O . ILE A 1 287 ? 33.298 4.526 33.220 1.00 15.48 287 ILE A O 1
ATOM 2237 N N . ILE A 1 288 ? 32.251 3.403 34.872 1.00 13.80 288 ILE A N 1
ATOM 2238 C CA . ILE A 1 288 ? 33.334 3.679 35.813 1.00 18.64 288 ILE A CA 1
ATOM 2239 C C . ILE A 1 288 ? 34.440 2.628 35.740 1.00 16.67 288 ILE A C 1
ATOM 2240 O O . ILE A 1 288 ? 35.398 2.648 36.521 1.00 21.43 288 ILE A O 1
ATOM 2245 N N . LYS A 1 289 ? 34.294 1.715 34.793 1.00 16.21 289 LYS A N 1
ATOM 2246 C CA . LYS A 1 289 ? 35.277 0.662 34.543 1.00 24.08 289 LYS A CA 1
ATOM 2247 C C . LYS A 1 289 ? 35.598 -0.229 35.745 1.00 23.19 289 LYS A C 1
ATOM 2248 O O . LYS A 1 289 ? 36.767 -0.440 36.104 1.00 20.12 289 LYS A O 1
ATOM 2254 N N . VAL A 1 290 ? 34.547 -0.755 36.353 1.00 17.02 290 VAL A N 1
ATOM 2255 C CA . VAL A 1 290 ? 34.674 -1.655 37.490 1.00 21.84 290 VAL A CA 1
ATOM 2256 C C . VAL A 1 290 ? 34.037 -2.986 37.102 1.00 27.51 290 VAL A C 1
ATOM 2257 O O . VAL A 1 290 ? 32.909 -3.022 36.600 1.00 23.27 290 VAL A O 1
ATOM 2261 N N . TYR A 1 291 ? 34.782 -4.070 37.289 1.00 23.69 291 TYR A N 1
ATOM 2262 C CA . TYR A 1 291 ? 34.264 -5.394 37.005 1.00 28.83 291 TYR A CA 1
ATOM 2263 C C . TYR A 1 291 ? 34.014 -6.025 38.366 1.00 30.19 291 TYR A C 1
ATOM 2264 O O . TYR A 1 291 ? 34.898 -6.025 39.221 1.00 31.48 291 TYR A O 1
ATOM 2273 N N . LEU A 1 292 ? 32.806 -6.537 38.570 1.00 26.45 292 LEU A N 1
ATOM 2274 C CA . LEU A 1 292 ? 32.441 -7.175 39.836 1.00 30.40 292 LEU A CA 1
ATOM 2275 C C . LEU A 1 292 ? 32.023 -8.625 39.610 1.00 26.16 292 LEU A C 1
ATOM 2276 O O . LEU A 1 292 ? 31.048 -8.871 38.903 1.00 24.88 292 LEU A O 1
ATOM 2281 N N . GLU A 1 293 ? 32.739 -9.577 40.209 1.00 26.40 293 GLU A N 1
ATOM 2282 C CA . GLU A 1 293 ? 32.374 -10.994 40.067 1.00 30.79 293 GLU A CA 1
ATOM 2283 C C . GLU A 1 293 ? 30.927 -11.190 40.534 1.00 24.76 293 GLU A C 1
ATOM 2284 O O . GLU A 1 293 ? 30.160 -11.967 39.952 1.00 30.44 293 GLU A O 1
ATOM 2290 N N . GLU A 1 294 ? 30.581 -10.489 41.610 1.00 27.13 294 GLU A N 1
ATOM 2291 C CA . GLU A 1 294 ? 29.256 -10.546 42.228 1.00 29.67 294 GLU A CA 1
ATOM 2292 C C . GLU A 1 294 ? 28.078 -10.295 41.273 1.00 25.88 294 GLU A C 1
ATOM 2293 O O . GLU A 1 294 ? 26.956 -10.720 41.540 1.00 28.11 294 GLU A O 1
ATOM 2299 N N . ILE A 1 295 ? 28.321 -9.601 40.165 1.00 21.15 295 ILE A N 1
ATOM 2300 C CA . ILE A 1 295 ? 27.239 -9.306 39.219 1.00 24.95 295 ILE A CA 1
ATOM 2301 C C . ILE A 1 295 ? 26.510 -10.577 38.763 1.00 29.20 295 ILE A C 1
ATOM 2302 O O . ILE A 1 295 ? 25.300 -10.552 38.507 1.00 30.84 295 ILE A O 1
ATOM 2307 N N . LYS A 1 296 ? 27.246 -11.681 38.669 1.00 27.59 296 LYS A N 1
ATOM 2308 C CA . LYS A 1 296 ? 26.673 -12.961 38.259 1.00 29.37 296 LYS A CA 1
ATOM 2309 C C . LYS A 1 296 ? 25.607 -13.419 39.248 1.00 30.07 296 LYS A C 1
ATOM 2310 O O . LYS A 1 296 ? 24.653 -14.094 38.867 1.00 29.36 296 LYS A O 1
ATOM 2316 N N . GLU A 1 297 ? 25.769 -13.051 40.518 1.00 24.80 297 GLU A N 1
ATOM 2317 C CA . GLU A 1 297 ? 24.798 -13.435 41.539 1.00 26.16 297 GLU A CA 1
ATOM 2318 C C . GLU A 1 297 ? 23.627 -12.446 41.611 1.00 30.70 297 GLU A C 1
ATOM 2319 O O . GLU A 1 297 ? 22.509 -12.815 41.984 1.00 32.41 297 GLU A O 1
ATOM 2325 N N . LEU A 1 298 ? 23.880 -11.188 41.271 1.00 24.31 298 LEU A N 1
ATOM 2326 C CA . LEU A 1 298 ? 22.818 -10.187 41.291 1.00 23.33 298 LEU A CA 1
ATOM 2327 C C . LEU A 1 298 ? 21.952 -10.315 40.045 1.00 27.02 298 LEU A C 1
ATOM 2328 O O . LEU A 1 298 ? 20.737 -10.136 40.104 1.00 30.04 298 LEU A O 1
ATOM 2333 N N . CYS A 1 299 ? 22.603 -10.597 38.918 1.00 25.42 299 CYS A N 1
ATOM 2334 C CA . CYS A 1 299 ? 21.929 -10.696 37.637 1.00 35.68 299 CYS A CA 1
ATOM 2335 C C . CYS A 1 299 ? 21.995 -12.102 37.052 1.00 45.06 299 CYS A C 1
ATOM 2336 O O . CYS A 1 299 ? 22.998 -12.514 36.471 1.00 50.55 299 CYS A O 1
ATOM 2339 N N . ARG A 1 300 ? 20.887 -12.819 37.197 1.00 56.05 300 ARG A N 1
ATOM 2340 C CA . ARG A 1 300 ? 20.795 -14.208 36.764 1.00 68.25 300 ARG A CA 1
ATOM 2341 C C . ARG A 1 300 ? 19.351 -14.682 36.519 1.00 71.79 300 ARG A C 1
ATOM 2342 O O . ARG A 1 300 ? 19.112 -15.873 36.309 1.00 74.42 300 ARG A O 1
ATOM 2350 N N . GLU A 1 301 ? 18.396 -13.754 36.548 1.00 78.15 301 GLU A N 1
ATOM 2351 C CA . GLU A 1 301 ? 16.981 -14.085 36.351 1.00 80.68 301 GLU A CA 1
ATOM 2352 C C . GLU A 1 301 ? 16.348 -13.413 35.123 1.00 82.68 301 GLU A C 1
ATOM 2353 O O . GLU A 1 301 ? 15.714 -14.082 34.304 1.00 83.57 301 GLU A O 1
ATOM 2359 N N . ASP A 1 302 ? 16.515 -12.093 35.014 1.00 85.36 302 ASP A N 1
ATOM 2360 C CA . ASP A 1 302 ? 15.997 -11.289 33.894 1.00 85.86 302 ASP A CA 1
ATOM 2361 C C . ASP A 1 302 ? 14.528 -11.489 33.511 1.00 85.22 302 ASP A C 1
ATOM 2362 O O . ASP A 1 302 ? 13.758 -10.509 33.632 1.00 81.52 302 ASP A O 1
#

Radius of gyration: 21.66 Å; Cα contacts (8 Å, |Δi|>4): 544; chains: 1; bounding box: 34×72×49 Å

Solvent-accessible surface area: 15733 Å² total; per-residue (Å²): 235,82,184,114,127,72,60,89,0,0,0,5,48,64,72,90,169,108,8,8,0,41,2,75,122,64,36,126,75,12,140,4,63,51,91,54,199,127,17,174,191,40,142,8,32,0,0,0,38,0,84,0,30,57,86,60,116,106,20,0,4,0,40,84,38,51,172,75,123,14,53,2,90,123,11,92,0,0,7,1,20,43,0,0,0,0,8,0,14,79,123,48,126,30,62,33,46,35,2,0,3,4,0,0,0,1,35,87,29,162,4,56,0,0,0,0,0,6,46,23,56,88,18,74,130,120,25,109,149,61,4,69,98,22,1,58,23,1,118,121,7,40,5,58,5,38,81,0,1,10,160,85,20,118,10,16,99,108,0,25,65,56,0,97,46,48,1,0,0,0,0,0,13,92,45,0,11,23,40,59,0,0,50,118,19,33,60,65,128,30,74,98,142,164,201,149,121,60,26,22,77,1,13,60,17,55,109,51,1,12,0,0,4,14,28,4,22,58,127,12,95,0,56,135,66,3,109,70,170,67,0,35,61,47,0,52,23,0,83,179,28,16,110,154,97,86,121,21,53,2,15,118,45,132,66,7,22,0,4,113,2,4,92,102,63,120,6,26,15,39,2,0,99,3,4,10,127,8,28,185,49,161,23,133,62,26,140,101,10,17,156,106,165

InterPro domains:
  IPR004881 Ribosome biogenesis GTPase RsgA [MF_01820] (7-295)
  IPR004881 Ribosome biogenesis GTPase RsgA [PTHR32120] (5-291)
  IPR004881 Ribosome biogenesis GTPase RsgA [TIGR00157] (47-288)
  IPR004881 Ribosome biogenesis GTPase RsgA [cd01854] (78-289)
  IPR010914 RsgA GTPase domain [PF03193] (65-231)
  IPR010914 RsgA GTPase domain [PS50936] (78-227)
  IPR012340 Nucleic acid-binding, OB-fold [G3DSA:2.40.50.140] (1-67)
  IPR012340 Nucleic acid-binding, OB-fold [SSF50249] (8-69)
  IPR027417 P-loop containing nucleoside triphosphate hydrolase [G3DSA:3.40.50.300] (68-232)
  IPR027417 P-loop containing nucleoside triphosphate hydrolase [SSF52540] (72-288)
  IPR030378 Circularly permuted (CP)-type guanine nucleotide-binding (G) domain [PS51721] (69-229)

Sequence (293 aa):
MGKKELKRGLVVDREAQMIGVYLFEDGKTYRGIPRGKVLKKTKIYAGDYVWGEVVDPNTFAIEEVEERKNLLIRPKVANVDRVIIVETLKMPEFNNYLLDNMLVVYEYFKVEPVIVFNKIDLLNEEEKKELERWISIYRDAGYDVLKVSAKTGEGIDELVDYLEGFICILAGPSGVGKSSILSRLTGEELRTQEVTTTGVRLIPFGKGSFVGDTPGFSKVEATMFVKPREVRNYFREFLRYQCKYPDCTHTNEPGCAVKEAVKNGEISCERYKSYLKIIKVYLEEIKELCRED

CATH classification: 2.40.50.140 (+2 more: 3.40.50.300, 1.10.40.50)

Organism: Aquifex aeolicus (strain VF5) (NCBI:txid224324)

Foldseek 3Di:
DVDDPKFKWFFFFDFDPWTWTQGPVPRDIATEAEDDDVRPVPDDAGAWMFIFAAPDPHYTYTDDTDDFPFFAVVVTHTNFAEEEAFAECPQPHGDLLQVLLVLLQVVVRVYAYEYEYEPPVPDDPVSVVVVVVVVCQQVLLPHHYFYYYLVVGPRLVVVLVVQAQGEYAYEEAPRRQSQSSVCVFAVDGQDDPVCPGDTWGWDAGHRRYTYISYHDYYGDQNCVPDPLQCSCVRRRNSVVQCVVVVRDSPAPDPVRPVLVCLQVVSHPLSSVVSSCVSSVGDDPCSCVSDDDD

Nearest PDB structures (foldseek):
  2yv5-assembly1_A  TM=1.003E+00  e=5.916E-66  Aquifex aeolicus
  6zhl-assembly1_A  TM=8.854E-01  e=4.509E-25  Staphylococcus aureus subsp. aureus USA300
  6zjo-assembly1_A  TM=9.011E-01  e=1.168E-23  Staphylococcus aureus subsp. aureus USA300_FPR3757
  6zhm-assembly1_A  TM=8.816E-01  e=1.688E-23  Staphylococcus aureus subsp. aureus USA300
  6zjo-assembly1_B  TM=8.913E-01  e=7.371E-23  Staphylococcus aureus subsp. aureus USA300_FPR3757

Secondary structure (DSSP, 8-state):
--S---EEEEEEEEETTEEEEEETTT--EEEEEE-SSSTTSS---BT-EEEEEEEETTEEEEEEEPPPS-EEETTEEES--EEEEEE-STTTTP-HHHHHHHHHHHHHTT-EEEEEE--GGG--HHHHHHHHHHHHHHHHTT-EEEE--TTT-TTHHHHHHHTTT-EEEEE-STTSSHHHHHHHHHS-PPP-S------EEEEEETTTEEEESS---SS--GGGTS-GGGGGGG-GGGHHHHHHSTT--SSS-TT-HHHHHHHTTSS-HHHHHHHHHHTT---TTHHHHSS--